Protein 2Q5W (pdb70)

Structure (mmCIF, N/CA/C/O backbone):
data_2Q5W
#
_entry.id   2Q5W
#
_cell.length_a   133.922
_cell.length_b   45.754
_cell.length_c   41.772
_cell.angle_alpha   90.00
_cell.angle_beta   93.36
_cell.angle_gamma   90.00
#
_symmetry.space_group_name_H-M   'C 1 2 1'
#
loop_
_entity.id
_entity.type
_entity.pdbx_description
1 polymer 'Molybdopterin-converting factor subunit 2'
2 polymer 'Molybdopterin converting factor, subunit 1'
3 non-polymer GLYCEROL
4 water water
#
loop_
_atom_site.group_PDB
_atom_site.id
_atom_site.type_symbol
_atom_site.label_atom_id
_atom_site.label_alt_id
_atom_site.label_comp_id
_atom_site.label_asym_id
_atom_site.label_entity_id
_atom_site.label_seq_id
_atom_site.pdbx_PDB_ins_code
_atom_site.Cartn_x
_atom_site.Cartn_y
_atom_site.Cartn_z
_atom_site.occupancy
_atom_site.B_iso_or_equiv
_atom_site.auth_seq_id
_atom_site.auth_comp_id
_atom_site.auth_asym_id
_atom_site.auth_atom_id
_atom_site.pdbx_PDB_model_num
ATOM 1 N N . HIS A 1 1 ? 51.122 23.502 26.223 1.00 35.54 1 HIS E N 1
ATOM 2 C CA . HIS A 1 1 ? 50.962 22.690 27.494 1.00 35.23 1 HIS E CA 1
ATOM 3 C C . HIS A 1 1 ? 51.265 21.204 27.189 1.00 34.67 1 HIS E C 1
ATOM 4 O O . HIS A 1 1 ? 50.596 20.592 26.357 1.00 36.28 1 HIS E O 1
ATOM 11 N N . MET A 1 2 ? 52.288 20.653 27.826 1.00 32.46 2 MET E N 1
ATOM 12 C CA . MET A 1 2 ? 52.654 19.284 27.571 1.00 31.84 2 MET E CA 1
ATOM 13 C C . MET A 1 2 ? 52.023 18.347 28.596 1.00 29.21 2 MET E C 1
ATOM 14 O O . MET A 1 2 ? 52.082 18.618 29.768 1.00 26.61 2 MET E O 1
ATOM 19 N N . LYS A 1 3 ? 51.441 17.239 28.095 1.00 27.61 3 LYS E N 1
ATOM 20 C CA . LYS A 1 3 ? 51.021 16.102 28.905 1.00 26.66 3 LYS E CA 1
ATOM 21 C C . LYS A 1 3 ? 51.926 14.919 28.605 1.00 25.16 3 LYS E C 1
ATOM 22 O O . LYS A 1 3 ? 52.499 14.821 27.521 1.00 25.90 3 LYS E O 1
ATOM 28 N N . GLN A 1 4 ? 52.053 14.025 29.579 1.00 23.98 4 GLN E N 1
ATOM 29 C CA . GLN A 1 4 ? 52.797 12.732 29.429 1.00 24.76 4 GLN E CA 1
ATOM 30 C C . GLN A 1 4 ? 52.388 11.890 28.185 1.00 24.46 4 GLN E C 1
ATOM 31 O O . GLN A 1 4 ? 53.239 11.337 27.458 1.00 25.00 4 GLN E O 1
ATOM 37 N N . PHE A 1 5 ? 51.080 11.821 27.965 1.00 24.31 5 PHE E N 1
ATOM 38 C CA . PHE A 1 5 ? 50.474 11.114 26.847 1.00 24.68 5 PHE E CA 1
ATOM 39 C C . PHE A 1 5 ? 49.550 12.084 26.144 1.00 24.43 5 PHE E C 1
ATOM 40 O O . P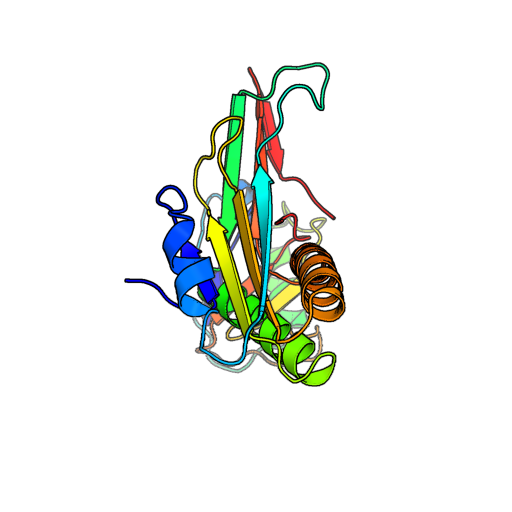HE A 1 5 ? 48.583 12.557 26.706 1.00 22.89 5 PHE E O 1
ATOM 48 N N . GLU A 1 6 ? 49.891 12.452 24.916 1.00 24.68 6 GLU E N 1
ATOM 49 C CA . GLU A 1 6 ? 49.113 13.444 24.270 1.00 24.95 6 GLU E CA 1
ATOM 50 C C . GLU A 1 6 ? 49.042 13.329 22.762 1.00 24.66 6 GLU E C 1
ATOM 51 O O . GLU A 1 6 ? 49.888 12.736 22.130 1.00 23.79 6 GLU E O 1
ATOM 57 N N . ILE A 1 7 ? 48.018 13.968 22.205 1.00 25.34 7 ILE E N 1
ATOM 58 C CA . ILE A 1 7 ? 47.909 14.184 20.767 1.00 24.60 7 ILE E CA 1
ATOM 59 C C . ILE A 1 7 ? 48.140 15.666 20.494 1.00 23.84 7 ILE E C 1
ATOM 60 O O . ILE A 1 7 ? 47.531 16.540 21.153 1.00 23.37 7 ILE E O 1
ATOM 65 N N . VAL A 1 8 ? 48.990 15.962 19.517 1.00 22.77 8 VAL E N 1
ATOM 66 C CA . VAL A 1 8 ? 49.287 17.347 19.193 1.00 24.15 8 VAL E CA 1
ATOM 67 C C . VAL A 1 8 ? 49.011 17.572 17.713 1.00 23.81 8 VAL E C 1
ATOM 68 O O . VAL A 1 8 ? 48.913 16.631 16.934 1.00 24.93 8 VAL E O 1
ATOM 72 N N . ILE A 1 9 ? 48.879 18.822 17.325 1.00 24.48 9 ILE E N 1
ATOM 73 C CA . ILE A 1 9 ? 48.719 19.171 15.929 1.00 25.62 9 ILE E CA 1
ATOM 74 C C . ILE A 1 9 ? 49.949 19.919 15.368 1.00 26.25 9 ILE E C 1
ATOM 75 O O . ILE A 1 9 ? 50.351 19.740 14.193 1.00 26.86 9 ILE E O 1
ATOM 80 N N . GLU A 1 10 ? 50.553 20.748 16.221 1.00 26.58 10 GLU E N 1
ATOM 81 C CA . GLU A 1 10 ? 51.829 21.412 15.945 1.00 25.81 10 GLU E CA 1
ATOM 82 C C . GLU A 1 10 ? 52.956 20.369 15.783 1.00 25.46 10 GLU E C 1
ATOM 83 O O . GLU A 1 10 ? 52.840 19.256 16.282 1.00 24.29 10 GLU E O 1
ATOM 89 N N . PRO A 1 11 ? 54.043 20.710 15.060 1.00 24.99 11 PRO E N 1
ATOM 90 C CA . PRO A 1 11 ? 55.196 19.835 14.981 1.00 25.17 11 PRO E CA 1
ATOM 91 C C . PRO A 1 11 ? 55.712 19.386 16.371 1.00 25.21 11 PRO E C 1
ATOM 92 O O . PRO A 1 11 ? 55.746 20.149 17.304 1.00 24.65 11 PRO E O 1
ATOM 96 N N . ILE A 1 12 ? 56.057 18.116 16.506 1.00 25.59 12 ILE E N 1
ATOM 97 C CA . ILE A 1 12 ? 56.537 17.588 17.759 1.00 26.31 12 ILE E CA 1
ATOM 98 C C . ILE A 1 12 ? 57.870 18.214 18.143 1.00 28.33 12 ILE E C 1
ATOM 99 O O . ILE A 1 12 ? 58.765 18.336 17.310 1.00 27.46 12 ILE E O 1
ATOM 104 N N . GLN A 1 13 ? 57.944 18.677 19.401 1.00 28.81 13 GLN E N 1
ATOM 105 C CA . GLN A 1 13 ? 59.146 19.294 19.973 1.00 29.72 13 GLN E CA 1
ATOM 106 C C . GLN A 1 13 ? 59.737 18.202 20.806 1.00 29.19 13 GLN E C 1
ATOM 107 O O . GLN A 1 13 ? 59.161 17.826 21.798 1.00 30.27 13 GLN E O 1
ATOM 113 N N . THR A 1 14 ? 60.872 17.665 20.408 1.00 28.59 14 THR E N 1
ATOM 114 C CA . THR A 1 14 ? 61.324 16.397 20.924 1.00 29.07 14 THR E CA 1
ATOM 115 C C . THR A 1 14 ? 61.934 16.382 22.355 1.00 28.83 14 THR E C 1
ATOM 116 O O . THR A 1 14 ? 61.670 15.446 23.149 1.00 28.31 14 THR E O 1
ATOM 120 N N . GLU A 1 15 ? 62.700 17.416 22.668 1.00 27.86 15 GLU E N 1
ATOM 121 C CA . GLU A 1 15 ? 63.474 17.487 23.900 1.00 29.57 15 GLU E CA 1
ATOM 122 C C . GLU A 1 15 ? 62.615 17.360 25.163 1.00 27.58 15 GLU E C 1
ATOM 123 O O . GLU A 1 15 ? 63.021 16.693 26.116 1.00 26.55 15 GLU E O 1
ATOM 129 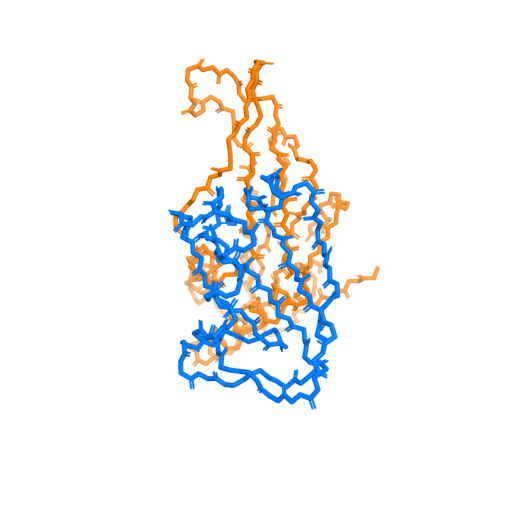N N . GLN A 1 16 ? 61.423 17.945 25.161 1.00 25.67 16 GLN E N 1
ATOM 130 C CA . GLN A 1 16 ? 60.535 17.848 26.337 1.00 26.23 16 GLN E CA 1
ATOM 131 C C . GLN A 1 16 ? 60.084 16.456 26.743 1.00 24.16 16 GLN E C 1
ATOM 132 O O . GLN A 1 16 ? 59.807 16.237 27.918 1.00 22.15 16 GLN E O 1
ATOM 138 N N . TYR A 1 17 ? 59.989 15.520 25.801 1.00 23.93 17 TYR E N 1
ATOM 139 C CA . TYR A 1 17 ? 59.596 14.151 26.151 1.00 24.97 17 TYR E CA 1
ATOM 140 C C . TYR A 1 17 ? 60.739 13.377 26.857 1.00 25.97 17 TYR E C 1
ATOM 141 O O . TYR A 1 17 ? 60.480 12.671 27.861 1.00 25.56 17 TYR E O 1
ATOM 150 N N . ARG A 1 18 ? 61.979 13.509 26.348 1.00 25.70 18 ARG E N 1
ATOM 151 C CA . ARG A 1 18 ? 63.153 12.988 27.058 1.00 25.82 18 ARG E CA 1
ATOM 152 C C . ARG A 1 18 ? 63.235 13.617 28.443 1.00 25.52 18 ARG E C 1
ATOM 153 O O . ARG A 1 18 ? 63.365 12.897 29.420 1.00 25.09 18 ARG E O 1
ATOM 161 N N . GLU A 1 19 ? 63.098 14.936 28.532 1.00 24.81 19 GLU E N 1
ATOM 162 C CA . GLU A 1 19 ? 63.213 15.625 29.792 1.00 26.83 19 GLU E CA 1
ATOM 163 C C . GLU A 1 19 ? 62.147 15.145 30.800 1.00 25.50 19 GLU E C 1
ATOM 164 O O . GLU A 1 19 ? 62.434 14.999 31.970 1.00 24.14 19 GLU E O 1
ATOM 170 N N . PHE A 1 20 ? 60.937 14.920 30.339 1.00 24.60 20 PHE E N 1
ATOM 171 C CA . PHE A 1 20 ? 59.883 14.387 31.212 1.00 25.76 20 PHE E CA 1
ATOM 172 C C . PHE A 1 20 ? 60.291 13.048 31.887 1.00 25.60 20 PHE E C 1
ATOM 173 O O . PHE A 1 20 ? 59.982 12.815 33.073 1.00 24.11 20 PHE E O 1
ATOM 181 N N . THR A 1 21 ? 60.932 12.173 31.100 1.00 24.93 21 THR E N 1
ATOM 182 C CA . THR A 1 21 ? 61.294 10.835 31.546 1.00 26.28 21 THR E CA 1
ATOM 183 C C . THR A 1 21 ? 62.577 10.755 32.389 1.00 26.47 21 THR E C 1
ATOM 184 O O . THR A 1 21 ? 62.806 9.758 33.049 1.00 27.22 21 THR E O 1
ATOM 188 N N . ILE A 1 22 ? 63.397 11.796 32.395 1.00 27.51 22 ILE E N 1
ATOM 189 C CA . ILE A 1 22 ? 64.661 11.756 33.078 1.00 27.68 22 ILE E CA 1
ATOM 190 C C . ILE A 1 22 ? 64.542 12.057 34.550 1.00 26.4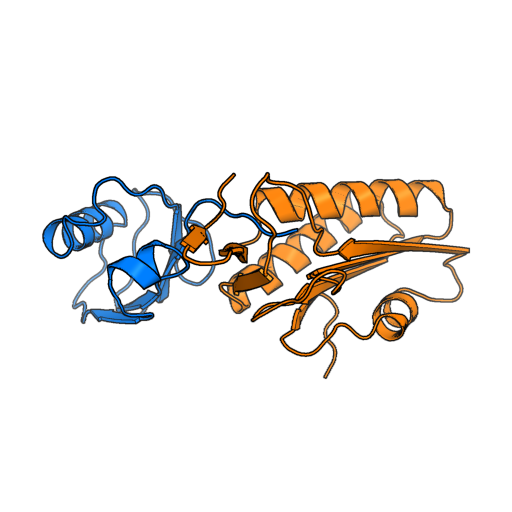8 22 ILE E C 1
ATOM 191 O O . ILE A 1 22 ? 63.859 12.964 34.925 1.00 24.80 22 ILE E O 1
ATOM 196 N N . ASN A 1 23 ? 65.291 11.315 35.367 1.00 26.11 23 ASN E N 1
ATOM 197 C CA . ASN A 1 23 ? 65.545 11.670 36.759 1.00 25.61 23 ASN E CA 1
ATOM 198 C C . ASN A 1 23 ? 66.844 10.995 37.140 1.00 25.00 23 ASN E C 1
ATOM 199 O O . ASN A 1 23 ? 67.381 10.233 36.343 1.00 24.07 23 ASN E O 1
ATOM 204 N N . GLU A 1 24 ? 67.354 11.291 38.331 1.00 24.36 24 GLU E N 1
ATOM 205 C CA . GLU A 1 24 ? 68.675 10.830 38.763 1.00 25.56 24 GLU E CA 1
ATOM 206 C C . GLU A 1 24 ? 68.901 9.319 38.844 1.00 25.03 24 GLU E C 1
ATOM 207 O O . GLU A 1 24 ? 70.046 8.887 38.977 1.00 25.01 24 GLU E O 1
ATOM 213 N N . TYR A 1 25 ? 67.844 8.513 38.761 1.00 24.78 25 TYR E N 1
ATOM 214 C CA . TYR A 1 25 ? 68.005 7.063 38.782 1.00 25.12 25 TYR E CA 1
ATOM 215 C C . TYR A 1 25 ? 68.096 6.499 37.389 1.00 25.24 25 TYR E C 1
ATOM 216 O O . TYR A 1 25 ? 68.425 5.333 37.228 1.00 24.18 25 TYR E O 1
ATOM 225 N N . GLN A 1 26 ? 67.780 7.306 36.374 1.00 24.88 26 GLN E N 1
ATOM 226 C CA . GLN A 1 26 ? 67.720 6.804 34.995 1.00 24.87 26 GLN E CA 1
ATOM 227 C C . GLN A 1 26 ? 69.031 7.030 34.277 1.00 25.25 26 GLN E C 1
ATOM 228 O O . GLN A 1 26 ? 69.573 8.157 34.212 1.00 23.81 26 GLN E O 1
ATOM 234 N N . GLY A 1 27 ? 69.579 5.937 33.754 1.00 25.17 27 GLY E N 1
ATOM 235 C CA . GLY A 1 27 ? 70.836 6.011 33.057 1.00 24.54 27 GLY E CA 1
ATOM 236 C C . GLY A 1 27 ? 70.677 5.840 31.570 1.00 24.05 27 GLY E C 1
ATOM 237 O O . GLY A 1 27 ? 71.609 6.018 30.816 1.00 23.00 27 GLY E O 1
ATOM 238 N N . ALA A 1 28 ? 69.483 5.519 31.136 1.00 24.29 28 ALA E N 1
ATOM 239 C CA . ALA A 1 28 ? 69.252 5.320 29.729 1.00 25.20 28 ALA E CA 1
ATOM 240 C C . ALA A 1 28 ? 67.927 5.948 29.322 1.00 23.92 28 ALA E C 1
ATOM 241 O O . ALA A 1 28 ? 66.935 5.833 30.030 1.00 24.51 28 ALA E O 1
ATOM 243 N N . VAL A 1 29 ? 67.919 6.656 28.197 1.00 24.19 29 VAL E N 1
ATOM 244 C CA . VAL A 1 29 ? 66.664 7.034 27.567 1.00 24.21 29 VAL E CA 1
ATOM 245 C C . VAL A 1 29 ? 66.704 6.564 26.129 1.00 24.22 29 VAL E C 1
ATOM 246 O O .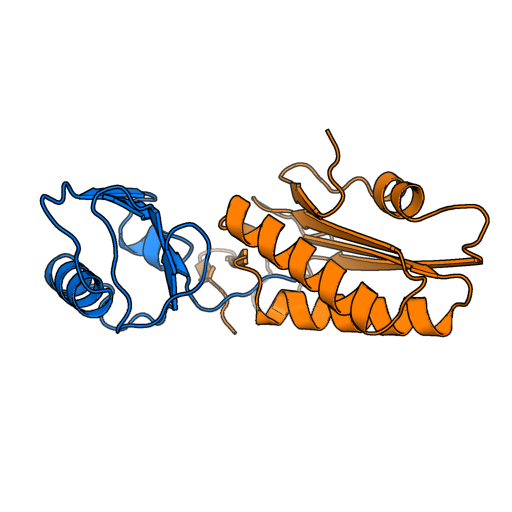 VAL A 1 29 ? 67.693 6.805 25.419 1.00 23.55 29 VAL E O 1
ATOM 250 N N . VAL A 1 30 ? 65.617 5.915 25.703 1.00 24.42 30 VAL E N 1
ATOM 251 C CA . VAL A 1 30 ? 65.439 5.577 24.297 1.00 25.71 30 VAL E CA 1
ATOM 252 C C . VAL A 1 30 ? 64.267 6.370 23.754 1.00 25.46 30 VAL E C 1
ATOM 253 O O . VAL A 1 30 ? 63.161 6.301 24.291 1.00 25.78 30 VAL E O 1
ATOM 257 N N . VAL A 1 31 ? 64.538 7.153 22.721 1.00 25.91 31 VAL E N 1
ATOM 258 C CA . VAL A 1 31 ? 63.502 7.943 22.044 1.00 25.78 31 VAL E CA 1
ATOM 259 C C . VAL A 1 31 ? 63.356 7.433 20.581 1.00 26.37 31 VAL E C 1
ATOM 260 O O . VAL A 1 31 ? 64.307 7.483 19.800 1.00 26.25 31 VAL E O 1
ATOM 264 N N . PHE A 1 32 ? 62.163 6.930 20.259 1.00 25.44 32 PHE E N 1
ATOM 265 C CA . PHE A 1 32 ? 61.804 6.500 18.928 1.00 25.24 32 PHE E CA 1
ATOM 266 C C . PHE A 1 32 ? 60.956 7.595 18.303 1.00 24.49 32 PHE E C 1
ATOM 267 O O . PHE A 1 32 ? 60.039 8.074 18.943 1.00 26.12 32 PHE E O 1
ATOM 275 N N . THR A 1 33 ? 61.296 7.996 17.090 1.00 24.33 33 THR E N 1
ATOM 276 C CA . THR A 1 33 ? 60.441 8.796 16.240 1.00 24.75 33 THR E CA 1
ATOM 277 C C . THR A 1 33 ? 60.094 8.067 14.927 1.00 24.92 33 THR E C 1
ATOM 278 O O . THR A 1 33 ? 60.950 7.444 14.273 1.00 23.23 33 THR E O 1
ATOM 282 N N . GLY A 1 34 ? 58.799 8.122 14.614 1.00 25.47 34 GLY E N 1
ATOM 283 C CA . GLY A 1 34 ? 58.242 7.595 13.377 1.00 25.46 34 GLY E CA 1
ATOM 284 C C . GLY A 1 34 ? 58.025 8.778 12.456 1.00 25.62 34 GLY E C 1
ATOM 285 O O . GLY A 1 34 ? 57.390 9.750 12.846 1.00 25.58 34 GLY E O 1
ATOM 286 N N . HIS A 1 35 ? 58.602 8.695 11.263 1.00 24.55 35 HIS E N 1
ATOM 287 C CA . HIS A 1 35 ? 58.593 9.756 10.296 1.00 24.85 35 HIS E CA 1
ATOM 288 C C . HIS A 1 35 ? 57.875 9.363 9.001 1.00 25.09 35 HIS E C 1
ATOM 289 O O . HIS A 1 35 ? 57.956 8.221 8.547 1.00 25.62 35 HIS E O 1
ATOM 296 N N . VAL A 1 36 ? 57.268 10.357 8.363 1.00 25.20 36 VAL E N 1
ATOM 297 C CA . VAL A 1 36 ? 56.599 10.169 7.090 1.00 25.62 36 VAL E CA 1
ATOM 298 C C . VAL A 1 36 ? 57.632 9.869 6.013 1.00 26.38 36 VAL E C 1
ATOM 299 O O . VAL A 1 36 ? 58.568 10.660 5.796 1.00 25.80 36 VAL E O 1
ATOM 303 N N . ARG A 1 37 ? 57.463 8.731 5.318 1.00 27.15 37 ARG E N 1
ATOM 304 C CA . ARG A 1 37 ? 58.362 8.353 4.238 1.00 27.54 37 ARG E CA 1
ATOM 305 C C . ARG A 1 37 ? 57.790 8.674 2.883 1.00 27.80 37 ARG E C 1
ATOM 306 O O . ARG A 1 37 ? 56.585 8.627 2.643 1.00 26.98 37 ARG E O 1
ATOM 314 N N . GLU A 1 38 ? 58.707 8.952 1.982 1.00 27.90 38 GLU E N 1
ATOM 315 C CA . GLU A 1 38 ? 58.433 9.085 0.584 1.00 29.44 38 GLU E CA 1
ATOM 316 C C . GLU A 1 38 ? 58.805 7.776 -0.105 1.00 29.74 38 GLU E C 1
ATOM 317 O O . GLU A 1 38 ? 59.649 6.953 0.378 1.00 32.45 38 GLU E O 1
ATOM 323 N N . TRP A 1 39 ? 58.155 7.589 -1.231 1.00 29.13 39 TRP E N 1
ATOM 324 C CA . TRP A 1 39 ? 58.455 6.567 -2.186 1.00 28.93 39 TRP E CA 1
ATOM 325 C C . TRP A 1 39 ? 58.094 5.192 -1.756 1.00 28.91 39 TRP E C 1
ATOM 326 O O . TRP A 1 39 ? 58.645 4.229 -2.307 1.00 29.53 39 TRP E O 1
ATOM 337 N N . THR A 1 40 ? 57.108 5.074 -0.887 1.00 28.75 40 THR E N 1
ATOM 338 C CA . THR A 1 40 ? 56.597 3.759 -0.579 1.00 29.23 40 THR E CA 1
ATOM 339 C C . THR A 1 40 ? 55.687 3.220 -1.659 1.00 29.31 40 THR E C 1
ATOM 340 O O . THR A 1 40 ? 55.412 2.032 -1.664 1.00 31.13 40 THR E O 1
ATOM 344 N N . LYS A 1 41 ? 55.184 4.073 -2.546 1.00 27.85 41 LYS E N 1
ATOM 345 C CA . LYS A 1 41 ? 54.425 3.617 -3.655 1.00 27.63 41 LYS E CA 1
ATOM 346 C C . LYS A 1 41 ? 55.121 4.150 -4.926 1.00 25.96 41 LYS E C 1
ATOM 347 O O . LYS A 1 41 ? 56.099 4.883 -4.847 1.00 24.99 41 LYS E O 1
ATOM 353 N N . GLY A 1 42 ? 54.615 3.744 -6.083 1.00 24.43 42 GLY E N 1
ATOM 354 C CA . GLY A 1 42 ? 55.088 4.255 -7.378 1.00 23.83 42 GLY E CA 1
ATOM 355 C C . GLY A 1 42 ? 54.742 5.735 -7.582 1.00 22.48 42 GLY E C 1
ATOM 356 O O . GLY A 1 42 ? 55.532 6.521 -8.122 1.00 23.14 42 GLY E O 1
ATOM 357 N N . VAL A 1 43 ? 53.575 6.127 -7.130 1.00 20.66 43 VAL E N 1
ATOM 358 C CA . VAL A 1 43 ? 53.157 7.498 -7.219 1.00 21.42 43 VAL E CA 1
ATOM 359 C C . VAL A 1 43 ? 53.674 8.191 -5.972 1.00 20.10 43 VAL E C 1
ATOM 360 O O . VAL A 1 43 ? 53.476 7.725 -4.858 1.00 19.81 43 VAL E O 1
ATOM 364 N N . LYS A 1 44 ? 54.311 9.337 -6.157 1.00 20.36 44 LYS E N 1
ATOM 365 C CA . LYS A 1 44 ? 54.858 10.108 -5.037 1.00 20.98 44 LYS E CA 1
ATOM 366 C C . LYS A 1 44 ? 53.797 10.461 -3.974 1.00 20.67 44 LYS E C 1
ATOM 367 O O . LYS A 1 44 ? 52.678 10.841 -4.302 1.00 21.54 44 LYS E O 1
ATOM 373 N N . THR A 1 45 ? 54.139 10.264 -2.706 1.00 20.66 45 THR E N 1
ATOM 374 C CA . THR A 1 45 ? 53.318 10.728 -1.581 1.00 21.71 45 THR E CA 1
ATOM 375 C C . THR A 1 45 ? 53.527 12.230 -1.418 1.00 22.17 45 THR E C 1
ATOM 376 O O . THR A 1 45 ? 54.655 12.695 -1.283 1.00 21.85 45 THR E O 1
ATOM 380 N N . GLU A 1 46 ? 52.432 12.990 -1.496 1.00 22.52 46 GLU E N 1
ATOM 381 C CA . GLU A 1 46 ? 52.497 14.449 -1.360 1.00 23.08 46 GLU E CA 1
ATOM 382 C C . GLU A 1 46 ? 52.626 14.782 0.089 1.00 23.51 46 GLU E C 1
ATOM 383 O O . GLU A 1 46 ? 53.527 15.503 0.467 1.00 24.33 46 GLU E O 1
ATOM 389 N N . TYR A 1 47 ? 51.744 14.207 0.902 1.00 22.53 47 TYR E N 1
ATOM 390 C CA . TYR A 1 47 ? 51.757 14.374 2.336 1.00 23.92 47 TYR E CA 1
ATOM 391 C C . TYR A 1 47 ? 50.756 13.361 2.933 1.00 23.75 47 TYR E C 1
ATOM 392 O O . TYR A 1 47 ? 50.071 12.670 2.177 1.00 23.02 47 TYR E O 1
ATOM 401 N N . LEU A 1 48 ? 50.678 13.277 4.268 1.00 24.13 48 LEU E N 1
ATOM 402 C CA . LEU A 1 48 ? 49.686 12.450 4.949 1.00 25.19 48 LEU E CA 1
ATOM 403 C C . LEU A 1 48 ? 48.763 13.347 5.778 1.00 26.29 48 LEU E C 1
ATOM 404 O O . LEU A 1 48 ? 49.170 14.438 6.192 1.00 25.66 48 LEU E O 1
ATOM 409 N N . GLU A 1 49 ? 47.515 12.909 5.986 1.00 26.45 49 GLU E N 1
ATOM 410 C CA . GLU A 1 49 ? 46.606 13.541 6.939 1.00 27.77 49 GLU E CA 1
ATOM 411 C C . GLU A 1 49 ? 46.342 12.504 8.017 1.00 27.73 49 GLU E C 1
ATOM 412 O O . GLU A 1 49 ? 45.905 11.402 7.699 1.00 27.26 49 GLU E O 1
ATOM 418 N N . TYR A 1 50 ? 46.629 12.851 9.265 1.00 27.33 50 TYR E N 1
ATOM 419 C CA . TYR A 1 50 ? 46.259 12.033 10.392 1.00 26.99 50 TYR E CA 1
ATOM 420 C C . TYR A 1 50 ? 45.058 12.608 11.130 1.00 27.06 50 TYR E C 1
ATOM 421 O O . TYR A 1 50 ? 44.895 13.835 11.238 1.00 26.45 50 TYR E O 1
ATOM 430 N N . GLU A 1 51 ? 44.245 11.699 11.643 1.00 26.90 51 GLU E N 1
ATOM 431 C CA . GLU A 1 51 ? 43.111 11.992 12.492 1.00 26.95 51 GLU E CA 1
ATOM 432 C C . GLU A 1 51 ? 43.235 11.124 13.744 1.00 26.20 51 GLU E C 1
ATOM 433 O O . GLU A 1 51 ? 43.830 10.040 13.716 1.00 24.48 51 GLU E O 1
ATOM 439 N N . ALA A 1 52 ? 42.593 11.573 14.822 1.00 25.72 52 ALA E N 1
ATOM 440 C CA . ALA A 1 52 ? 42.475 10.757 16.038 1.00 25.64 52 ALA E CA 1
ATOM 441 C C . ALA A 1 52 ? 41.175 11.077 16.748 1.00 24.93 52 ALA E C 1
ATOM 442 O O . ALA A 1 52 ? 40.658 12.190 16.647 1.00 24.82 52 ALA E O 1
ATOM 444 N N . TYR A 1 53 ? 40.642 10.090 17.453 1.00 24.65 53 TYR E N 1
ATOM 445 C CA . TYR A 1 53 ? 39.604 10.309 18.448 1.00 23.98 53 TYR E CA 1
ATOM 446 C C . TYR A 1 53 ? 40.391 10.653 19.679 1.00 25.42 53 TYR E C 1
ATOM 447 O O . TYR A 1 53 ? 40.808 9.770 20.448 1.00 25.24 53 TYR E O 1
ATOM 456 N N . ILE A 1 54 ? 40.655 11.945 19.838 1.00 25.39 54 ILE E N 1
ATOM 457 C CA . ILE A 1 54 ? 41.726 12.388 20.730 1.00 25.78 54 ILE E CA 1
ATOM 458 C C . ILE A 1 54 ? 41.575 11.925 22.165 1.00 26.15 54 ILE E C 1
ATOM 459 O O . ILE A 1 54 ? 42.524 11.390 22.702 1.00 26.37 54 ILE E O 1
ATOM 464 N N . PRO A 1 55 ? 40.415 12.157 22.797 1.00 25.78 55 PRO E N 1
ATOM 465 C CA . PRO A 1 55 ? 40.390 11.764 24.216 1.00 26.22 55 PRO E CA 1
ATOM 466 C C . PRO A 1 55 ? 40.573 10.236 24.429 1.00 25.86 55 PRO E C 1
ATOM 467 O O . PRO A 1 55 ? 41.264 9.846 25.349 1.00 25.56 55 PRO E O 1
ATOM 471 N N . MET A 1 56 ? 40.025 9.412 23.558 1.00 26.06 56 MET E N 1
ATOM 472 C CA . MET A 1 56 ? 40.248 7.967 23.645 1.00 25.82 56 MET E CA 1
ATOM 473 C C . MET A 1 56 ? 41.693 7.576 23.290 1.00 26.76 56 MET E C 1
ATOM 474 O O . MET A 1 56 ? 42.298 6.702 23.957 1.00 27.59 56 MET E O 1
ATOM 479 N N . ALA A 1 57 ? 42.265 8.222 22.269 1.00 26.02 57 ALA E N 1
ATOM 480 C CA . ALA A 1 57 ? 43.654 8.008 21.898 1.00 25.35 57 ALA E CA 1
ATOM 481 C C . ALA A 1 57 ? 44.612 8.317 23.050 1.00 26.43 57 ALA E C 1
ATOM 482 O O . ALA A 1 57 ? 45.505 7.528 23.316 1.00 24.93 57 ALA E O 1
ATOM 484 N N . GLU A 1 58 ? 44.390 9.426 23.757 1.00 25.35 58 GLU E N 1
ATOM 485 C CA . GLU A 1 58 ? 45.243 9.786 24.891 1.00 26.58 58 GLU E CA 1
ATOM 486 C C . GLU A 1 58 ? 45.049 8.752 26.025 1.00 26.95 58 GLU E C 1
ATOM 487 O O . GLU A 1 58 ? 46.013 8.384 26.682 1.00 27.01 58 GLU E O 1
ATOM 493 N N . LYS A 1 59 ? 43.811 8.280 26.242 1.00 27.36 59 LYS E N 1
ATOM 494 C CA . LYS A 1 59 ? 43.556 7.246 27.270 1.00 27.33 59 LYS E CA 1
ATOM 495 C C . LYS A 1 59 ? 44.261 5.921 26.881 1.00 26.16 59 LYS E C 1
ATOM 496 O O . LYS A 1 59 ? 44.776 5.230 27.735 1.00 24.88 59 LYS E O 1
ATOM 502 N N . LYS A 1 60 ? 44.302 5.573 25.590 1.00 26.46 60 LYS E N 1
ATOM 503 C CA . LYS A 1 60 ? 44.940 4.333 25.136 1.00 25.78 60 LYS E CA 1
ATOM 504 C C . LYS A 1 60 ? 46.492 4.437 25.179 1.00 26.34 60 LYS E C 1
ATOM 505 O O . LYS A 1 60 ? 47.178 3.471 25.453 1.00 25.54 60 LYS E O 1
ATOM 511 N N . LEU A 1 61 ? 47.035 5.617 24.944 1.00 25.47 61 LEU E N 1
ATOM 512 C CA . LEU A 1 61 ? 48.479 5.838 25.118 1.00 25.08 61 LEU E CA 1
ATOM 513 C C . LEU A 1 61 ? 48.858 5.679 26.596 1.00 25.12 61 LEU E C 1
ATOM 514 O O . LEU A 1 61 ? 49.842 5.031 26.893 1.00 25.30 61 LEU E O 1
ATOM 519 N N . ALA A 1 62 ? 48.051 6.226 27.517 1.00 25.29 62 ALA E N 1
ATOM 520 C CA . ALA A 1 62 ? 48.281 6.029 28.934 1.00 24.98 62 ALA E CA 1
ATOM 521 C C . ALA A 1 62 ? 48.180 4.546 29.342 1.00 25.73 62 ALA E C 1
ATOM 522 O O . ALA A 1 62 ? 48.921 4.073 30.219 1.00 24.51 62 ALA E O 1
ATOM 524 N N . GLN A 1 63 ? 47.217 3.827 28.755 1.00 25.26 63 GLN E N 1
ATOM 525 C CA . GLN A 1 63 ? 47.098 2.395 28.985 1.00 26.02 63 GLN E CA 1
ATOM 526 C C . GLN A 1 63 ? 48.389 1.671 28.634 1.00 26.19 63 GLN E C 1
ATOM 527 O O . GLN A 1 63 ? 48.842 0.812 29.360 1.00 26.62 63 GLN E O 1
ATOM 533 N N . ILE A 1 64 ? 48.996 2.053 27.522 1.00 26.48 64 ILE E N 1
ATOM 534 C CA . ILE A 1 64 ? 50.249 1.467 27.106 1.00 26.16 64 ILE E CA 1
ATOM 535 C C . ILE A 1 64 ? 51.343 1.802 28.111 1.00 25.31 64 ILE E C 1
ATOM 536 O O . ILE A 1 64 ? 52.170 0.954 28.458 1.00 25.20 64 ILE E O 1
ATOM 541 N N . GLY A 1 65 ? 51.330 3.031 28.598 1.00 25.32 65 GLY E N 1
ATOM 542 C CA . GLY A 1 65 ? 52.231 3.420 29.678 1.00 25.84 65 GLY E CA 1
ATOM 543 C C . GLY A 1 65 ? 52.057 2.542 30.897 1.00 25.87 65 GLY E C 1
ATOM 544 O O . GLY A 1 65 ? 53.023 2.095 31.507 1.00 27.55 65 GLY E O 1
ATOM 545 N N . ASP A 1 66 ? 50.818 2.273 31.248 1.00 26.39 66 ASP E N 1
ATOM 546 C CA . ASP A 1 66 ? 50.556 1.411 32.381 1.00 26.31 66 ASP E CA 1
ATOM 547 C C . ASP A 1 66 ? 51.015 -0.071 32.150 1.00 25.82 66 ASP E C 1
ATOM 548 O O . ASP A 1 66 ? 51.537 -0.733 33.061 1.00 24.36 66 ASP E O 1
ATOM 553 N N . GLU A 1 67 ? 50.821 -0.553 30.932 1.00 25.00 67 GLU E N 1
ATOM 554 C CA . GLU A 1 67 ? 51.292 -1.883 30.535 1.00 25.07 67 GLU E CA 1
ATOM 555 C C . GLU A 1 67 ? 52.811 -1.984 30.661 1.00 24.57 67 GLU E C 1
ATOM 556 O O . GLU A 1 67 ? 53.368 -3.007 31.127 1.00 25.11 67 GLU E O 1
ATOM 562 N N . ILE A 1 68 ? 53.483 -0.930 30.221 1.00 24.70 68 ILE E N 1
ATOM 563 C CA . ILE A 1 68 ? 54.930 -0.858 30.290 1.00 25.32 68 ILE E CA 1
ATOM 564 C C . ILE A 1 68 ? 55.386 -0.883 31.753 1.00 25.50 68 ILE E C 1
ATOM 565 O O . ILE A 1 68 ? 56.302 -1.607 32.106 1.00 26.49 68 ILE E O 1
ATOM 570 N N . ASN A 1 69 ? 54.730 -0.119 32.596 1.00 26.85 69 ASN E N 1
ATOM 571 C CA . ASN A 1 69 ? 55.048 -0.089 34.022 1.00 26.93 69 ASN E CA 1
ATOM 572 C C . ASN A 1 69 ? 54.872 -1.451 34.653 1.00 27.52 69 ASN E C 1
ATOM 573 O O . ASN A 1 69 ? 55.620 -1.832 35.549 1.00 26.36 69 ASN E O 1
ATOM 578 N N . GLU A 1 70 ? 53.877 -2.203 34.189 1.00 28.52 70 GLU E N 1
ATOM 579 C CA . GLU A 1 70 ? 53.638 -3.516 34.750 1.00 27.50 70 GLU E CA 1
ATOM 580 C C . GLU A 1 70 ? 54.743 -4.486 34.303 1.00 26.61 70 GLU E C 1
ATOM 581 O O . GLU A 1 70 ? 55.241 -5.258 35.103 1.00 24.77 70 GLU E O 1
ATOM 587 N N . LYS A 1 71 ? 55.161 -4.411 33.044 1.00 25.63 71 LYS E N 1
ATOM 588 C CA . LYS A 1 71 ? 56.158 -5.340 32.504 1.00 26.28 71 LYS E CA 1
ATOM 589 C C . LYS A 1 71 ? 57.601 -4.952 32.828 1.00 26.00 71 LYS E C 1
ATOM 590 O O . LYS A 1 71 ? 58.407 -5.817 33.098 1.00 25.41 71 LYS E O 1
ATOM 596 N N . TRP A 1 72 ? 57.917 -3.652 32.816 1.00 25.22 72 TRP E N 1
ATOM 597 C CA . TRP A 1 72 ? 59.282 -3.168 33.050 1.00 25.26 72 TRP E CA 1
ATOM 598 C C . TRP A 1 72 ? 59.208 -2.126 34.149 1.00 25.42 72 TRP E C 1
ATOM 599 O O . TRP A 1 72 ? 59.281 -0.917 33.859 1.00 24.47 72 TRP E O 1
ATOM 610 N N . PRO A 1 73 ? 58.987 -2.579 35.398 1.00 26.28 73 PRO E N 1
ATOM 611 C CA . PRO A 1 73 ? 58.964 -1.561 36.456 1.00 27.19 73 PRO E CA 1
ATOM 612 C C . PRO A 1 73 ? 60.296 -0.794 36.484 1.00 27.20 73 PRO E C 1
ATOM 613 O O . PRO A 1 73 ? 61.378 -1.327 36.147 1.00 28.47 73 PRO E O 1
ATOM 617 N N . GLY A 1 74 ? 60.225 0.458 36.835 1.00 26.86 74 GLY E N 1
ATOM 618 C CA . GLY A 1 74 ? 61.454 1.255 36.817 1.00 26.33 74 GLY E CA 1
ATOM 619 C C . GLY A 1 74 ? 61.535 2.143 35.590 1.00 25.04 74 GLY E C 1
ATOM 620 O O . GLY A 1 74 ? 62.286 3.120 35.592 1.00 24.78 74 GLY E O 1
ATOM 621 N N . THR A 1 75 ? 60.757 1.822 34.552 1.00 25.00 75 THR E N 1
ATOM 622 C CA . THR A 1 75 ? 60.708 2.666 33.346 1.00 25.29 75 THR E CA 1
ATOM 623 C C . THR A 1 75 ? 59.812 3.865 33.572 1.00 25.73 75 THR E C 1
ATOM 624 O O . THR A 1 75 ? 58.981 3.857 34.486 1.00 25.71 75 THR E O 1
ATOM 628 N N . ILE A 1 76 ? 60.029 4.929 32.797 1.00 24.56 76 ILE E N 1
ATOM 629 C CA . ILE A 1 76 ? 59.082 6.011 32.705 1.00 24.66 76 ILE E CA 1
ATOM 630 C C . ILE A 1 76 ? 58.851 6.240 31.202 1.00 25.77 76 ILE E C 1
ATOM 631 O O . ILE A 1 76 ? 59.823 6.262 30.435 1.00 25.29 76 ILE E O 1
ATOM 636 N N . THR A 1 77 ? 57.590 6.445 30.821 1.00 25.27 77 THR E N 1
ATOM 637 C CA . THR A 1 77 ? 57.179 6.511 29.437 1.00 25.77 77 THR E CA 1
ATOM 638 C C . THR A 1 77 ? 56.448 7.797 29.164 1.00 25.28 77 THR E C 1
ATOM 639 O O . THR A 1 77 ? 55.629 8.260 29.965 1.00 26.41 77 THR E O 1
ATOM 643 N N . SER A 1 78 ? 56.752 8.398 28.030 1.00 26.64 78 SER E N 1
ATOM 644 C CA . SER A 1 78 ? 55.951 9.484 27.505 1.00 26.54 78 SER E CA 1
ATOM 645 C C . SER A 1 78 ? 55.769 9.282 26.000 1.00 26.26 78 SER E C 1
ATOM 646 O O . SER A 1 78 ? 56.690 8.901 25.300 1.00 26.81 78 SER E O 1
ATOM 649 N N . ILE A 1 79 ? 54.563 9.533 25.519 1.00 26.61 79 ILE E N 1
ATOM 650 C CA . ILE A 1 79 ? 54.194 9.297 24.123 1.00 27.30 79 ILE E CA 1
ATOM 651 C C . ILE A 1 79 ? 53.387 10.483 23.573 1.00 27.12 79 ILE E C 1
ATOM 652 O O . ILE A 1 79 ? 52.453 10.962 24.231 1.00 27.41 79 ILE E O 1
ATOM 657 N N . VAL A 1 80 ? 53.740 10.925 22.371 1.00 27.54 80 VAL E N 1
ATOM 658 C CA . VAL A 1 80 ? 52.925 11.869 21.623 1.00 26.72 80 VAL E CA 1
ATOM 659 C C . VAL A 1 80 ? 52.701 11.352 20.197 1.00 26.72 80 VAL E C 1
ATOM 660 O O . VAL A 1 80 ? 53.601 10.748 19.595 1.00 26.33 80 VAL E O 1
ATOM 664 N N . HIS A 1 81 ? 51.499 11.586 19.673 1.00 26.45 81 HIS E N 1
ATOM 665 C CA . HIS A 1 81 ? 51.235 11.403 18.257 1.00 26.14 81 HIS E CA 1
ATOM 666 C C . HIS A 1 81 ? 50.706 12.704 17.749 1.00 25.68 81 HIS E C 1
ATOM 667 O O . HIS A 1 81 ? 49.894 13.350 18.403 1.00 25.25 81 HIS E O 1
ATOM 674 N N . ARG A 1 82 ? 51.173 13.078 16.572 1.00 24.92 82 ARG E N 1
ATOM 675 C CA . ARG A 1 82 ? 50.682 14.250 15.879 1.00 25.13 82 ARG E CA 1
ATOM 676 C C . ARG A 1 82 ? 49.552 13.897 14.914 1.00 24.76 82 ARG E C 1
ATOM 677 O O . ARG A 1 82 ? 49.509 12.811 14.327 1.00 24.41 82 ARG E O 1
ATOM 685 N N . ILE A 1 83 ? 48.640 14.850 14.728 1.00 25.49 83 ILE E N 1
ATOM 686 C CA . ILE A 1 83 ? 47.569 14.742 13.737 1.00 25.25 83 ILE E CA 1
ATOM 687 C C . ILE A 1 83 ? 47.553 15.981 12.855 1.00 24.82 83 ILE E C 1
ATOM 688 O O . ILE A 1 83 ? 48.412 16.859 12.996 1.00 26.00 83 ILE E O 1
ATOM 693 N N . GLY A 1 84 ? 46.579 16.053 11.945 1.00 24.72 84 GLY E N 1
ATOM 694 C CA . GLY A 1 84 ? 46.573 17.042 10.890 1.00 24.90 84 GLY E CA 1
ATOM 695 C C . GLY A 1 84 ? 47.481 16.648 9.743 1.00 25.27 84 GLY E C 1
ATOM 696 O O . GLY A 1 84 ? 47.916 15.494 9.648 1.00 25.22 84 GLY E O 1
ATOM 697 N N . PRO A 1 85 ? 47.757 17.592 8.839 1.00 25.77 85 PRO E N 1
ATOM 698 C CA . PRO A 1 85 ? 48.649 17.264 7.714 1.00 26.54 85 PRO E CA 1
ATOM 699 C C . PRO A 1 85 ? 50.099 17.128 8.162 1.00 26.63 85 PRO E C 1
ATOM 700 O O . PRO A 1 85 ? 50.580 17.950 8.984 1.00 26.40 85 PRO E O 1
ATOM 704 N N . LEU A 1 86 ? 50.781 16.107 7.664 1.00 25.95 86 LEU E N 1
ATOM 705 C CA . LEU A 1 86 ? 52.171 15.887 7.989 1.00 27.63 86 LEU E CA 1
ATOM 706 C C . LEU A 1 86 ? 52.914 15.812 6.675 1.00 27.33 86 LEU E C 1
ATOM 707 O O . LEU A 1 86 ? 52.500 15.141 5.741 1.00 27.05 86 LEU E O 1
ATOM 712 N N . GLN A 1 87 ? 54.025 16.515 6.609 1.00 27.07 87 GLN E N 1
ATOM 713 C CA . GLN A 1 87 ? 54.867 16.496 5.436 1.00 26.97 87 GLN E CA 1
ATOM 714 C C . GLN A 1 87 ? 55.883 15.351 5.481 1.00 26.72 87 GLN E C 1
ATOM 715 O O . GLN A 1 87 ? 56.095 14.765 6.502 1.00 25.46 87 GLN E O 1
ATOM 721 N N . ILE A 1 88 ? 56.571 15.122 4.358 1.00 26.92 88 ILE E N 1
ATOM 722 C CA . ILE A 1 88 ? 57.613 14.098 4.286 1.00 26.77 88 ILE E CA 1
ATOM 723 C C . ILE A 1 88 ? 58.625 14.399 5.382 1.00 26.66 88 ILE E C 1
ATOM 724 O O . ILE A 1 88 ? 59.018 15.537 5.571 1.00 26.38 88 ILE E O 1
ATOM 729 N N . SER A 1 89 ? 59.014 13.357 6.105 1.00 26.43 89 SER E N 1
ATOM 730 C CA . SER A 1 89 ? 60.005 13.415 7.192 1.00 26.16 89 SER E CA 1
ATOM 731 C C . SER A 1 89 ? 59.537 14.095 8.464 1.00 26.43 89 SER E C 1
ATOM 732 O O . SER A 1 89 ? 60.283 14.112 9.450 1.00 27.33 89 SER E O 1
ATOM 735 N N . ASP A 1 90 ? 58.298 14.587 8.503 1.00 25.98 90 ASP E N 1
ATOM 736 C CA . ASP A 1 90 ? 57.735 15.066 9.772 1.00 26.06 90 ASP E CA 1
ATOM 737 C C . ASP A 1 90 ? 57.634 13.881 10.744 1.00 25.19 90 ASP E C 1
ATOM 738 O O . ASP A 1 90 ? 57.415 12.739 10.336 1.00 25.58 90 ASP E O 1
ATOM 743 N N . ILE A 1 91 ? 57.829 14.167 12.020 1.00 25.30 91 ILE E N 1
ATOM 744 C CA . ILE A 1 91 ? 57.602 13.189 13.068 1.00 25.09 91 ILE E CA 1
ATOM 745 C C . ILE A 1 91 ? 56.077 13.022 13.254 1.00 25.49 91 ILE E C 1
ATOM 746 O O . ILE A 1 91 ? 55.371 13.973 13.642 1.00 24.72 91 ILE E O 1
ATOM 751 N N . ALA A 1 92 ? 55.593 11.808 13.044 1.00 25.87 92 ALA E N 1
ATOM 752 C CA . ALA A 1 92 ? 54.185 11.465 13.323 1.00 25.68 92 ALA E CA 1
ATOM 753 C C . ALA A 1 92 ? 53.985 11.006 14.747 1.00 25.74 92 ALA E C 1
ATOM 754 O O . ALA A 1 92 ? 52.932 11.245 15.366 1.00 25.65 92 ALA E O 1
ATOM 756 N N . VAL A 1 93 ? 54.998 10.339 15.284 1.00 26.53 93 VAL E N 1
ATOM 757 C CA . VAL A 1 93 ? 54.893 9.735 16.597 1.00 26.50 93 VAL E CA 1
ATOM 758 C C . VAL A 1 93 ? 56.250 9.786 17.303 1.00 26.90 93 VAL E C 1
ATOM 759 O O . VAL A 1 93 ? 57.293 9.626 16.674 1.00 28.09 93 VAL E O 1
ATOM 763 N N . LEU A 1 94 ? 56.220 9.972 18.604 1.00 26.58 94 LEU E N 1
ATOM 764 C CA . LEU A 1 94 ? 57.418 9.912 19.405 1.00 27.13 94 LEU E CA 1
ATOM 765 C C . LEU A 1 94 ? 57.134 9.178 20.686 1.00 26.81 94 LEU E C 1
ATOM 766 O O . LEU A 1 94 ? 56.135 9.448 21.358 1.00 25.30 94 LEU E O 1
ATOM 771 N N . ILE A 1 95 ? 58.042 8.264 21.035 1.00 27.50 95 ILE E N 1
ATOM 772 C CA . ILE A 1 95 ? 57.972 7.500 22.278 1.00 26.97 95 ILE E CA 1
ATOM 773 C C . ILE A 1 95 ? 59.285 7.650 23.017 1.00 27.03 95 ILE E C 1
ATOM 774 O O . ILE A 1 95 ? 60.327 7.368 22.445 1.00 27.81 95 ILE E O 1
ATOM 779 N N . ALA A 1 96 ? 59.221 8.070 24.267 1.00 26.62 96 ALA E N 1
ATOM 780 C CA . ALA A 1 96 ? 60.397 8.213 25.092 1.00 27.01 96 ALA E CA 1
ATOM 781 C C . ALA A 1 96 ? 60.245 7.280 26.272 1.00 27.08 96 ALA E C 1
ATOM 782 O O . ALA A 1 96 ? 59.240 7.330 26.951 1.00 27.34 96 ALA E O 1
ATOM 784 N N . VAL A 1 97 ? 61.249 6.425 26.479 1.00 26.96 97 VAL E N 1
ATOM 785 C CA . VAL A 1 97 ? 61.312 5.567 27.657 1.00 27.01 97 VAL E CA 1
ATOM 786 C C . VAL A 1 97 ? 62.686 5.741 28.349 1.00 26.43 97 VAL E C 1
ATOM 787 O O . VAL A 1 97 ? 63.744 5.583 27.716 1.00 25.63 97 VAL E O 1
ATOM 791 N N . SER A 1 98 ? 62.623 6.022 29.646 1.00 25.92 98 SER E N 1
ATOM 792 C CA . SER A 1 98 ? 63.788 6.042 30.522 1.00 25.72 98 SER E CA 1
ATOM 793 C C . SER A 1 98 ? 63.838 4.813 31.393 1.00 25.63 98 SER E C 1
ATOM 794 O O . SER A 1 98 ? 62.803 4.166 31.642 1.00 24.72 98 SER E O 1
ATOM 797 N N . SER A 1 99 ? 65.047 4.463 31.837 1.00 25.92 99 SER E N 1
ATOM 798 C CA . SER A 1 99 ? 65.254 3.271 32.679 1.00 25.91 99 SER E CA 1
ATOM 799 C C . SER A 1 99 ? 66.613 3.381 33.390 1.00 25.80 99 SER E C 1
ATOM 800 O O . SER A 1 99 ? 67.512 4.076 32.900 1.00 24.62 99 SER E O 1
ATOM 803 N N . PRO A 1 100 ? 66.765 2.740 34.565 1.00 25.75 100 PRO E N 1
ATOM 804 C CA . PRO A 1 100 ? 68.098 2.732 35.111 1.00 26.01 100 PRO E CA 1
ATOM 805 C C . PRO A 1 100 ? 69.112 2.130 34.154 1.00 26.76 100 PRO E C 1
ATOM 806 O O . PRO A 1 100 ? 70.224 2.646 34.044 1.00 26.51 100 PRO E O 1
ATOM 810 N N . HIS A 1 101 ? 68.721 1.047 33.486 1.00 27.04 101 HIS E N 1
ATOM 811 C CA . HIS A 1 101 ? 69.598 0.359 32.520 1.00 27.47 101 HIS E CA 1
ATOM 812 C C . HIS A 1 101 ? 69.004 0.286 31.108 1.00 27.01 101 HIS E C 1
ATOM 813 O O . HIS A 1 101 ? 67.795 0.338 30.909 1.00 27.85 101 HIS E O 1
ATOM 820 N N . ARG A 1 102 ? 69.863 0.157 30.119 1.00 26.17 102 ARG E N 1
ATOM 821 C CA . ARG A 1 102 ? 69.406 0.362 28.761 1.00 26.84 102 ARG E CA 1
ATOM 822 C C . ARG A 1 102 ? 68.446 -0.701 28.215 1.00 25.60 102 ARG E C 1
ATOM 823 O O . ARG A 1 102 ? 67.559 -0.378 27.419 1.00 23.89 102 ARG E O 1
ATOM 831 N N . LYS A 1 103 ? 68.633 -1.956 28.607 1.00 24.99 103 LYS E N 1
ATOM 832 C CA . LYS A 1 103 ? 67.917 -3.033 27.931 1.00 25.92 103 LYS E CA 1
ATOM 833 C C . LYS A 1 103 ? 66.410 -2.812 28.059 1.00 24.82 103 LYS E C 1
ATOM 834 O O . LYS A 1 103 ? 65.705 -2.883 27.068 1.00 24.27 103 LYS E O 1
ATOM 840 N N . ASP A 1 104 ? 65.918 -2.525 29.260 1.00 24.55 104 ASP E N 1
ATOM 841 C CA . ASP A 1 104 ? 64.472 -2.300 29.462 1.00 24.90 104 ASP E CA 1
ATOM 842 C C . ASP A 1 104 ? 63.958 -1.109 28.671 1.00 24.50 104 ASP E C 1
ATOM 843 O O . ASP A 1 104 ? 62.813 -1.122 28.213 1.00 22.83 104 ASP E O 1
ATOM 848 N N . ALA A 1 105 ? 64.792 -0.075 28.531 1.00 24.80 105 ALA E N 1
ATOM 849 C CA . ALA A 1 105 ? 64.397 1.119 27.774 1.00 24.83 105 ALA E CA 1
ATOM 850 C C . ALA A 1 105 ? 64.205 0.763 26.293 1.00 25.57 105 ALA E C 1
ATOM 851 O O . ALA A 1 105 ? 63.234 1.178 25.688 1.00 23.82 105 ALA E O 1
ATOM 853 N N . TYR A 1 106 ? 65.085 -0.058 25.736 1.00 24.90 106 TYR E N 1
ATOM 854 C CA . TYR A 1 106 ? 64.898 -0.478 24.355 1.00 24.76 106 TYR E CA 1
ATOM 855 C C . TYR A 1 106 ? 63.651 -1.365 24.181 1.00 24.58 106 TYR E C 1
ATOM 856 O O 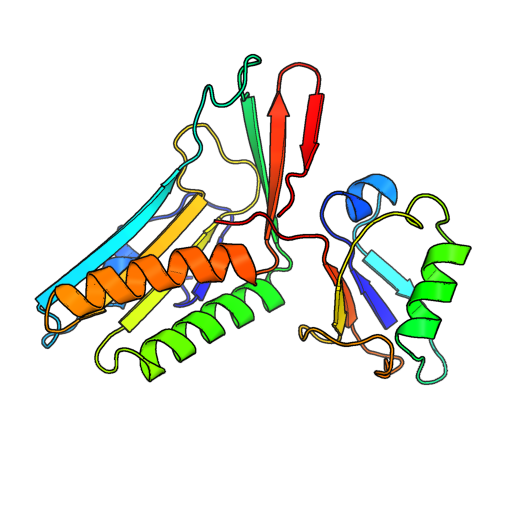. TYR A 1 106 ? 62.821 -1.140 23.256 1.00 24.01 106 TYR E O 1
ATOM 865 N N . ARG A 1 107 ? 63.499 -2.331 25.084 1.00 24.66 107 ARG E N 1
ATOM 866 C CA . ARG A 1 107 ? 62.396 -3.314 25.002 1.00 25.52 107 ARG E CA 1
ATOM 867 C C . ARG A 1 107 ? 61.033 -2.654 25.142 1.00 24.75 107 ARG E C 1
ATOM 868 O O . ARG A 1 107 ? 60.109 -2.920 24.358 1.00 22.53 107 ARG E O 1
ATOM 876 N N . ALA A 1 108 ? 60.907 -1.844 26.188 1.00 24.42 108 ALA E N 1
ATOM 877 C CA . ALA A 1 108 ? 59.678 -1.106 26.458 1.00 24.24 108 ALA E CA 1
ATOM 878 C C . ALA A 1 108 ? 59.313 -0.159 25.317 1.00 24.60 108 ALA E C 1
ATOM 879 O O . ALA A 1 108 ? 58.149 0.002 24.953 1.00 24.56 108 ALA E O 1
ATOM 881 N N . ASN A 1 109 ? 60.310 0.470 24.743 1.00 24.11 109 ASN E N 1
ATOM 882 C CA . ASN A 1 109 ? 60.051 1.400 23.660 1.00 24.58 109 ASN E CA 1
ATOM 883 C C . ASN A 1 109 ? 59.482 0.653 22.423 1.00 24.43 109 ASN E C 1
ATOM 884 O O . ASN A 1 109 ? 58.467 1.052 21.855 1.00 25.68 109 ASN E O 1
ATOM 889 N N . GLU A 1 110 ? 60.096 -0.461 22.068 1.00 24.53 110 GLU E N 1
ATOM 890 C CA . GLU A 1 110 ? 59.690 -1.236 20.920 1.00 26.43 110 GLU E CA 1
ATOM 891 C C . GLU A 1 110 ? 58.305 -1.858 21.194 1.00 26.31 110 GLU E C 1
ATOM 892 O O . GLU A 1 110 ? 57.460 -1.938 20.311 1.00 26.94 110 GLU E O 1
ATOM 898 N N . TYR A 1 111 ? 58.051 -2.228 22.431 1.00 24.95 111 TYR E N 1
ATOM 899 C CA . TYR A 1 111 ? 56.729 -2.703 22.803 1.00 25.10 111 TYR E CA 1
ATOM 900 C C . TYR A 1 111 ? 55.663 -1.610 22.552 1.00 25.10 111 TYR E C 1
ATOM 901 O O . TYR A 1 111 ? 54.601 -1.887 22.025 1.00 23.87 111 TYR E O 1
ATOM 910 N N . ALA A 1 112 ? 55.977 -0.382 22.960 1.00 24.73 112 ALA E N 1
ATOM 911 C CA . ALA A 1 112 ? 55.065 0.745 22.842 1.00 25.12 112 ALA E CA 1
ATOM 912 C C . ALA A 1 112 ? 54.614 0.981 21.409 1.00 25.13 112 ALA E C 1
ATOM 913 O O . ALA A 1 112 ? 53.395 1.183 21.170 1.00 24.50 112 ALA E O 1
ATOM 915 N N . ILE A 1 113 ? 55.568 1.004 20.477 1.00 24.40 113 ILE E N 1
ATOM 916 C CA . ILE A 1 113 ? 55.208 1.319 19.095 1.00 25.65 113 ILE E CA 1
ATOM 917 C C . ILE A 1 113 ? 54.278 0.216 18.520 1.00 25.54 113 ILE E C 1
ATOM 918 O O . ILE A 1 113 ? 53.299 0.531 17.807 1.00 25.23 113 ILE E O 1
ATOM 923 N N . GLU A 1 114 ? 54.570 -1.046 18.848 1.00 24.58 114 GLU E N 1
ATOM 924 C CA . GLU A 1 114 ? 53.718 -2.188 18.470 1.00 26.47 114 GLU E CA 1
ATOM 925 C C . GLU A 1 114 ? 52.279 -1.999 18.982 1.00 26.22 114 GLU E C 1
ATOM 926 O O . GLU A 1 114 ? 51.340 -2.140 18.215 1.00 25.78 114 GLU E O 1
ATOM 932 N N . ARG A 1 115 ? 52.121 -1.663 20.265 1.00 25.63 115 ARG E N 1
ATOM 933 C CA . ARG A 1 115 ? 50.798 -1.433 20.854 1.00 25.38 115 ARG E CA 1
ATOM 934 C C . ARG A 1 115 ? 50.048 -0.248 20.259 1.00 25.75 115 ARG E C 1
ATOM 935 O O . ARG A 1 115 ? 48.835 -0.345 20.086 1.00 25.52 115 ARG E O 1
ATOM 943 N N . ILE A 1 116 ? 50.747 0.847 19.962 1.00 24.85 116 ILE E N 1
ATOM 944 C CA . ILE A 1 116 ? 50.126 1.990 19.337 1.00 26.17 116 ILE E CA 1
ATOM 945 C C . ILE A 1 116 ? 49.457 1.560 18.025 1.00 27.04 116 ILE E C 1
ATOM 946 O O . ILE A 1 116 ? 48.323 1.942 17.755 1.00 27.16 116 ILE E O 1
ATOM 951 N N . LYS A 1 117 ? 50.146 0.731 17.239 1.00 27.13 117 LYS E N 1
ATOM 952 C CA . LYS A 1 117 ? 49.620 0.296 15.963 1.00 27.73 117 LYS E CA 1
ATOM 953 C C . LYS A 1 117 ? 48.441 -0.643 16.130 1.00 27.57 117 LYS E C 1
ATOM 954 O O . LYS A 1 117 ? 47.624 -0.812 15.202 1.00 27.47 117 LYS E O 1
ATOM 960 N N . GLU A 1 118 ? 48.372 -1.291 17.284 1.00 26.70 118 GLU E N 1
ATOM 961 C CA . GLU A 1 118 ? 47.339 -2.260 17.558 1.00 27.64 118 GLU E CA 1
ATOM 962 C C . GLU A 1 118 ? 46.049 -1.591 18.038 1.00 27.72 118 GLU E C 1
ATOM 963 O O . GLU A 1 118 ? 44.987 -1.920 17.563 1.00 27.40 118 GLU E O 1
ATOM 969 N N . ILE A 1 119 ? 46.127 -0.689 19.003 1.00 26.53 119 ILE E N 1
ATOM 970 C CA . ILE A 1 119 ? 44.935 -0.347 19.776 1.00 27.31 119 ILE E CA 1
ATOM 971 C C . ILE A 1 119 ? 44.506 1.121 19.781 1.00 27.52 119 ILE E C 1
ATOM 972 O O . ILE A 1 119 ? 43.433 1.425 20.279 1.00 29.62 119 ILE E O 1
ATOM 977 N N . VAL A 1 120 ? 45.357 2.029 19.325 1.00 25.95 120 VAL E N 1
ATOM 978 C CA . VAL A 1 120 ? 45.099 3.455 19.583 1.00 25.27 120 VAL E CA 1
ATOM 979 C C . VAL A 1 120 ? 44.294 4.031 18.418 1.00 25.46 120 VAL E C 1
ATOM 980 O O . VAL A 1 120 ? 44.651 3.803 17.242 1.00 24.79 120 VAL E O 1
ATOM 984 N N . PRO A 1 121 ? 43.137 4.660 18.710 1.00 25.89 121 PRO E N 1
ATOM 985 C CA . PRO A 1 121 ? 42.308 5.205 17.608 1.00 25.57 121 PRO E CA 1
ATOM 986 C C . PRO A 1 121 ? 42.888 6.445 16.931 1.00 25.63 121 PRO E C 1
ATOM 987 O O . PRO A 1 121 ? 42.532 7.569 17.262 1.00 24.38 121 PRO E O 1
ATOM 991 N N . ILE A 1 122 ? 43.766 6.185 15.960 1.00 25.07 122 ILE E N 1
ATOM 992 C CA . ILE A 1 122 ? 44.443 7.167 15.132 1.00 25.76 122 ILE E CA 1
ATOM 993 C C . ILE A 1 122 ? 44.428 6.575 13.738 1.00 25.21 122 ILE E C 1
ATOM 994 O O . ILE A 1 122 ? 44.588 5.345 13.572 1.00 24.32 122 ILE E O 1
ATOM 999 N N . TRP A 1 123 ? 44.218 7.424 12.745 1.00 25.35 123 TRP E N 1
ATOM 1000 C CA . TRP A 1 123 ? 44.134 6.963 11.362 1.00 24.86 123 TRP E CA 1
ATOM 1001 C C . TRP A 1 123 ? 44.989 7.825 10.440 1.00 25.34 123 TRP E C 1
ATOM 1002 O O . TRP A 1 123 ? 45.084 9.029 10.635 1.00 26.21 123 TRP E O 1
ATOM 1013 N N . LYS A 1 124 ? 45.604 7.221 9.423 1.00 25.75 124 LYS E N 1
ATOM 1014 C CA . LYS A 1 124 ? 46.272 8.006 8.394 1.00 26.66 124 LYS E CA 1
ATOM 1015 C C . LYS A 1 124 ? 45.637 7.879 7.046 1.00 24.63 124 LYS E C 1
ATOM 1016 O O . LYS A 1 124 ? 45.241 6.778 6.619 1.00 23.63 124 LYS E O 1
ATOM 1022 N N . LYS A 1 125 ? 45.572 9.013 6.372 1.00 24.62 125 LYS E N 1
ATOM 1023 C CA . LYS A 1 125 ? 45.199 9.118 4.970 1.00 25.10 125 LYS E CA 1
ATOM 1024 C C . LYS A 1 125 ? 46.447 9.521 4.168 1.00 25.18 125 LYS E C 1
ATOM 1025 O O . LYS A 1 125 ? 47.112 10.502 4.515 1.00 25.69 125 LYS E O 1
ATOM 1031 N N . GLU A 1 126 ? 46.783 8.751 3.138 1.00 24.19 126 GLU E N 1
ATOM 1032 C CA . GLU A 1 126 ? 47.802 9.127 2.162 1.00 24.53 126 GLU E CA 1
ATOM 1033 C C . GLU A 1 126 ? 47.198 9.944 1.061 1.00 22.83 126 GLU E C 1
ATOM 1034 O O . GLU A 1 126 ? 46.139 9.573 0.514 1.00 20.98 126 GLU E O 1
ATOM 1040 N N . ILE A 1 127 ? 47.886 11.033 0.712 1.00 21.88 127 ILE E N 1
ATOM 1041 C CA . ILE A 1 127 ? 47.466 11.900 -0.380 1.00 22.79 127 ILE E CA 1
ATOM 1042 C C . ILE A 1 127 ? 48.534 11.902 -1.476 1.00 22.81 127 ILE E C 1
ATOM 1043 O O . ILE A 1 127 ? 49.721 12.089 -1.209 1.00 21.63 127 ILE E O 1
ATOM 1048 N N . TRP A 1 128 ? 48.106 11.680 -2.707 1.00 23.01 128 TRP E N 1
ATOM 1049 C CA . TRP A 1 128 ? 49.012 11.713 -3.823 1.00 25.32 128 TRP E CA 1
ATOM 1050 C C . TRP A 1 128 ? 48.364 12.536 -4.904 1.00 25.82 128 TRP E C 1
ATOM 1051 O O . TRP A 1 128 ? 47.235 12.960 -4.730 1.00 25.46 128 TRP E O 1
ATOM 1062 N N . GLU A 1 129 ? 49.083 12.777 -5.996 1.00 26.85 129 GLU E N 1
ATOM 1063 C CA . GLU A 1 129 ? 48.639 13.677 -7.069 1.00 28.17 129 GLU E CA 1
ATOM 1064 C C . GLU A 1 129 ? 47.117 13.801 -7.330 1.00 29.41 129 GLU E C 1
ATOM 1065 O O . GLU A 1 129 ? 46.547 14.867 -7.083 1.00 31.47 129 GLU E O 1
ATOM 1071 N N . ASP A 1 130 ? 46.441 12.789 -7.852 1.00 29.80 130 ASP E N 1
ATOM 1072 C CA . ASP A 1 130 ? 44.974 12.966 -8.029 1.00 29.95 130 ASP E CA 1
ATOM 1073 C C . ASP A 1 130 ? 44.223 11.932 -7.206 1.00 29.78 130 ASP E C 1
ATOM 1074 O O . ASP A 1 130 ? 43.235 11.377 -7.658 1.00 30.09 130 ASP E O 1
ATOM 1079 N N . GLY A 1 131 ? 44.680 11.694 -5.987 1.00 29.55 131 GLY E N 1
ATOM 1080 C CA . GLY A 1 131 ? 44.043 10.677 -5.154 1.00 29.79 131 GLY E CA 1
ATOM 1081 C C . GLY A 1 131 ? 44.409 10.718 -3.682 1.00 29.32 131 GLY E C 1
ATOM 1082 O O . GLY A 1 131 ? 45.267 11.475 -3.264 1.00 27.86 131 GLY E O 1
ATOM 1083 N N . SER A 1 132 ? 43.729 9.886 -2.905 1.00 30.33 132 SER E N 1
ATOM 1084 C CA . SER A 1 132 ? 43.989 9.768 -1.485 1.00 30.37 132 SER E CA 1
ATOM 1085 C C . SER A 1 132 ? 43.308 8.505 -1.012 1.00 31.18 132 SER E C 1
ATOM 1086 O O . SER A 1 132 ? 42.317 8.081 -1.623 1.00 31.80 132 SER E O 1
ATOM 1089 N N . LYS A 1 133 ? 43.827 7.892 0.040 1.00 30.74 133 LYS E N 1
ATOM 1090 C CA . LYS A 1 133 ? 43.250 6.685 0.587 1.00 30.51 133 LYS E CA 1
ATOM 1091 C C . LYS A 1 133 ? 43.550 6.567 2.086 1.00 29.73 133 LYS E C 1
ATOM 1092 O O . LYS A 1 133 ? 44.704 6.677 2.508 1.00 27.70 133 LYS E O 1
ATOM 1098 N N . TRP A 1 134 ? 42.505 6.353 2.882 1.00 29.10 134 TRP E N 1
ATOM 1099 C CA . TRP A 1 134 ? 42.675 6.007 4.283 1.00 29.76 134 TRP E CA 1
ATOM 1100 C C . TRP A 1 134 ? 43.350 4.643 4.383 1.00 31.06 134 TRP E C 1
ATOM 1101 O O . TRP A 1 134 ? 42.942 3.681 3.717 1.00 31.31 134 TRP E O 1
ATOM 1112 N N . GLN A 1 135 ? 44.385 4.560 5.210 1.00 32.39 135 GLN E N 1
ATOM 1113 C CA . GLN A 1 135 ? 45.098 3.305 5.417 1.00 34.57 135 GLN E CA 1
ATOM 1114 C C . GLN A 1 135 ? 44.431 2.513 6.547 1.00 36.17 135 GLN E C 1
ATOM 1115 O O . GLN A 1 135 ? 43.819 3.083 7.469 1.00 37.21 135 GLN E O 1
ATOM 1121 N N . GLY A 1 136 ? 44.530 1.196 6.466 1.00 38.78 136 GLY E N 1
ATOM 1122 C CA . GLY A 1 136 ? 43.966 0.312 7.496 1.00 40.01 136 GLY E CA 1
ATOM 1123 C C . GLY A 1 136 ? 45.020 -0.445 8.276 1.00 41.38 136 GLY E C 1
ATOM 1124 O O . GLY A 1 136 ? 46.191 -0.047 8.306 1.00 40.72 136 GLY E O 1
ATOM 1125 N N . HIS A 1 137 ? 44.554 -1.517 8.928 1.00 43.47 137 HIS E N 1
ATOM 1126 C CA . HIS A 1 137 ? 45.347 -2.528 9.683 1.00 44.55 137 HIS E CA 1
ATOM 1127 C C . HIS A 1 137 ? 44.600 -2.851 10.985 1.00 44.59 137 HIS E C 1
ATOM 1128 O O . HIS A 1 137 ? 44.669 -2.088 11.960 1.00 44.42 137 HIS E O 1
ATOM 1135 N N . MET B 2 1 ? 22.024 11.333 22.598 1.00 24.27 1 MET D N 1
ATOM 1136 C CA . MET B 2 1 ? 23.217 10.521 22.236 1.00 24.71 1 MET D CA 1
ATOM 1137 C C . MET B 2 1 ? 24.032 11.257 21.184 1.00 23.48 1 MET D C 1
ATOM 1138 O O . MET B 2 1 ? 23.501 11.642 20.166 1.00 22.78 1 MET D O 1
ATOM 1143 N N . LYS B 2 2 ? 25.320 11.424 21.427 1.00 24.04 2 LYS D N 1
ATOM 1144 C CA . LYS B 2 2 ? 26.210 12.022 20.429 1.00 24.88 2 LYS D CA 1
ATOM 1145 C C . LYS B 2 2 ? 26.983 10.952 19.707 1.00 25.01 2 LYS D C 1
ATOM 1146 O O . LYS B 2 2 ? 27.552 10.078 20.370 1.00 24.82 2 LYS D O 1
ATOM 1152 N N . VAL B 2 3 ? 27.011 11.018 18.373 1.00 24.49 3 VAL D N 1
ATOM 1153 C CA . VAL B 2 3 ? 27.641 9.996 17.552 1.00 24.95 3 VAL D CA 1
ATOM 1154 C C . VAL B 2 3 ? 28.782 10.713 16.845 1.00 25.69 3 VAL D C 1
ATOM 1155 O O . VAL B 2 3 ? 28.561 11.782 16.271 1.00 25.11 3 VAL D O 1
ATOM 1159 N N . LEU B 2 4 ? 29.971 10.114 16.925 1.00 25.44 4 LEU D N 1
ATOM 1160 C CA . LEU B 2 4 ? 31.198 10.649 16.353 1.00 25.74 4 LEU D CA 1
ATOM 1161 C C . LEU B 2 4 ? 31.705 9.724 15.248 1.00 26.35 4 LEU D C 1
ATOM 1162 O O . LEU B 2 4 ? 31.762 8.502 15.421 1.00 25.38 4 LEU D O 1
ATOM 1167 N N . TYR B 2 5 ? 32.136 10.342 14.134 1.00 26.58 5 TYR D N 1
ATOM 1168 C CA . TYR B 2 5 ? 32.600 9.610 12.956 1.00 26.25 5 TYR D CA 1
ATOM 1169 C C . TYR B 2 5 ? 34.023 10.046 12.637 1.00 26.48 5 TYR D C 1
ATOM 1170 O O . TYR B 2 5 ? 34.380 11.219 12.770 1.00 24.77 5 TYR D O 1
ATOM 1179 N N . PHE B 2 6 ? 34.816 9.080 12.172 1.00 26.78 6 PHE D N 1
ATOM 1180 C CA . PHE B 2 6 ? 36.247 9.256 11.914 1.00 25.25 6 PHE D CA 1
ATOM 1181 C C . PHE B 2 6 ? 36.624 8.617 10.595 1.00 25.07 6 PHE D C 1
ATOM 1182 O O . PHE B 2 6 ? 36.005 7.659 10.151 1.00 25.30 6 PHE D O 1
ATOM 1190 N N . ALA B 2 7 ? 37.640 9.199 9.971 1.00 24.37 7 ALA D N 1
ATOM 1191 C CA . ALA B 2 7 ? 38.360 8.582 8.863 1.00 24.38 7 ALA D CA 1
ATOM 1192 C C . ALA B 2 7 ? 37.440 8.330 7.693 1.00 24.48 7 ALA D C 1
ATOM 1193 O O . ALA B 2 7 ? 36.665 9.218 7.344 1.00 24.24 7 ALA D O 1
ATOM 1195 N N . GLU B 2 8 ? 37.478 7.149 7.084 1.00 24.71 8 GLU D N 1
ATOM 1196 C CA . GLU B 2 8 ? 36.708 6.969 5.861 1.00 25.50 8 GLU D CA 1
ATOM 1197 C C . GLU B 2 8 ? 35.179 7.139 6.058 1.00 26.05 8 GLU D C 1
ATOM 1198 O O . GLU B 2 8 ? 34.491 7.693 5.182 1.00 25.45 8 GLU D O 1
ATOM 1204 N N . ILE B 2 9 ? 34.666 6.705 7.205 1.00 26.30 9 ILE D N 1
ATOM 1205 C CA . ILE B 2 9 ? 33.239 6.824 7.496 1.00 27.13 9 ILE D CA 1
ATOM 1206 C C . ILE B 2 9 ? 32.814 8.299 7.560 1.00 27.27 9 ILE D C 1
ATOM 1207 O O . ILE B 2 9 ? 31.811 8.696 6.941 1.00 26.99 9 ILE D O 1
ATOM 1212 N N . LYS B 2 10 ? 33.619 9.095 8.251 1.00 27.08 10 LYS D N 1
ATOM 1213 C CA . LYS B 2 10 ? 33.470 10.536 8.265 1.00 27.22 10 LYS D CA 1
ATOM 1214 C C . LYS B 2 10 ? 33.428 11.112 6.840 1.00 26.49 10 LYS D C 1
ATOM 1215 O O . LYS B 2 10 ? 32.542 11.928 6.511 1.00 24.50 10 LYS D O 1
ATOM 1221 N N . ASP B 2 11 ? 34.342 10.659 5.989 1.00 26.55 11 ASP D N 1
ATOM 1222 C CA . ASP B 2 11 ? 34.397 11.155 4.633 1.00 26.96 11 ASP D CA 1
ATOM 1223 C C . ASP B 2 11 ? 33.124 10.791 3.873 1.00 26.72 11 ASP D C 1
ATOM 1224 O O . ASP B 2 11 ? 32.553 11.609 3.163 1.00 26.04 11 ASP D O 1
ATOM 1229 N N . ILE B 2 12 ? 32.690 9.541 4.028 1.00 26.73 12 ILE D N 1
ATOM 1230 C CA . ILE B 2 12 ? 31.517 9.054 3.332 1.00 26.61 12 ILE D CA 1
ATOM 1231 C C . ILE B 2 12 ? 30.258 9.782 3.809 1.00 26.24 12 ILE D C 1
ATOM 1232 O O . ILE B 2 12 ? 29.491 10.281 3.002 1.00 25.33 12 ILE D O 1
ATOM 1237 N N . LEU B 2 13 ? 30.067 9.878 5.121 1.00 25.82 13 LEU D N 1
ATOM 1238 C CA . LEU B 2 13 ? 28.883 10.559 5.646 1.00 26.21 13 LEU D CA 1
ATOM 1239 C C . LEU B 2 13 ? 28.932 12.088 5.505 1.00 25.78 13 LEU D C 1
ATOM 1240 O O . LEU B 2 13 ? 27.914 12.751 5.617 1.00 25.64 13 LEU D O 1
ATOM 1245 N N . GLN B 2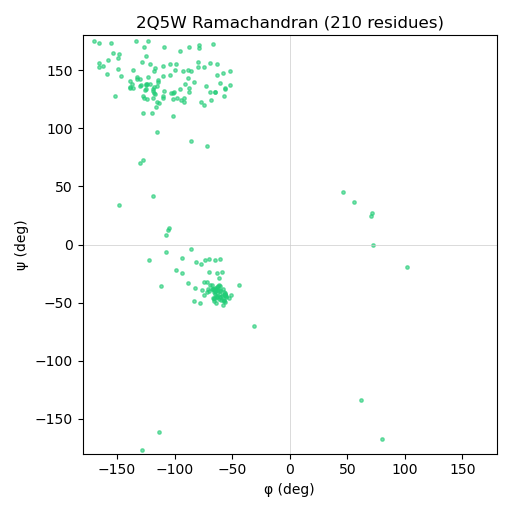 14 ? 30.103 12.632 5.199 1.00 26.83 14 GLN D N 1
ATOM 1246 C CA . GLN B 2 14 ? 30.329 14.085 5.103 1.00 26.86 14 GLN D CA 1
ATOM 1247 C C . GLN B 2 14 ? 29.931 14.784 6.412 1.00 26.79 14 GLN D C 1
ATOM 1248 O O . GLN B 2 14 ? 29.393 15.860 6.422 1.00 25.41 14 GLN D O 1
ATOM 1254 N N . LYS B 2 15 ? 30.189 14.136 7.540 1.00 27.40 15 LYS D N 1
ATOM 1255 C CA . LYS B 2 15 ? 29.889 14.759 8.812 1.00 27.09 15 LYS D CA 1
ATOM 1256 C C . LYS B 2 15 ? 30.740 14.081 9.880 1.00 26.21 15 LYS D C 1
ATOM 1257 O O . LYS B 2 15 ? 31.061 12.885 9.792 1.00 26.36 15 LYS D O 1
ATOM 1263 N N . ALA B 2 16 ? 31.128 14.869 10.874 1.00 24.81 16 ALA D N 1
ATOM 1264 C CA . ALA B 2 16 ? 31.980 14.365 11.944 1.00 25.82 16 ALA D CA 1
ATOM 1265 C C . ALA B 2 16 ? 31.188 13.996 13.198 1.00 26.09 16 ALA D C 1
ATOM 1266 O O . ALA B 2 16 ? 31.645 13.233 14.031 1.00 26.00 16 ALA D O 1
ATOM 1268 N N . GLN B 2 17 ? 30.000 14.552 13.349 1.00 26.84 17 GLN D N 1
ATOM 1269 C CA . GLN B 2 17 ? 29.183 14.168 14.473 1.00 26.86 17 GLN D CA 1
ATOM 1270 C C . GLN B 2 17 ? 27.722 14.358 14.159 1.00 27.11 17 GLN D C 1
ATOM 1271 O O . GLN B 2 17 ? 27.369 15.013 13.182 1.00 26.24 17 GLN D O 1
ATOM 1277 N N . GLU B 2 18 ? 26.876 13.753 14.984 1.00 27.33 18 GLU D N 1
ATOM 1278 C CA . GLU B 2 18 ? 25.475 14.086 14.988 1.00 28.30 18 GLU D CA 1
ATOM 1279 C C . GLU B 2 18 ? 24.845 13.707 16.307 1.00 28.17 18 GLU D C 1
ATOM 1280 O O . GLU B 2 18 ? 25.358 12.891 17.065 1.00 26.28 18 GLU D O 1
ATOM 1286 N N . ASP B 2 19 ? 23.725 14.348 16.573 1.00 28.47 19 ASP D N 1
ATOM 1287 C CA . ASP B 2 19 ? 22.929 14.046 17.728 1.00 29.89 19 ASP D CA 1
ATOM 1288 C C . ASP B 2 19 ? 21.718 13.227 17.332 1.00 29.76 19 ASP D C 1
ATOM 1289 O O . ASP B 2 19 ? 20.985 13.573 16.382 1.00 30.10 19 ASP D O 1
ATOM 1294 N N . ILE B 2 20 ? 21.512 12.139 18.063 1.00 29.46 20 ILE D N 1
ATOM 1295 C CA . ILE B 2 20 ? 20.272 11.366 17.962 1.00 29.63 20 ILE D CA 1
ATOM 1296 C C . ILE B 2 20 ? 19.617 11.387 19.334 1.00 29.03 20 ILE D C 1
ATOM 1297 O O . ILE B 2 20 ? 20.156 10.844 20.278 1.00 28.43 20 ILE D O 1
ATOM 1302 N N . VAL B 2 21 ? 18.457 12.035 19.454 1.00 29.42 21 VAL D N 1
ATOM 1303 C CA . VAL B 2 21 ? 17.753 12.076 20.725 1.00 29.05 21 VAL D CA 1
ATOM 1304 C C . VAL B 2 21 ? 17.227 10.663 21.019 1.00 29.07 21 VAL D C 1
ATOM 1305 O O . VAL B 2 21 ? 16.673 10.001 20.138 1.00 28.78 21 VAL D O 1
ATOM 1309 N N . LEU B 2 22 ? 17.491 10.200 22.241 1.00 29.31 22 LEU D N 1
ATOM 1310 C CA . LEU B 2 22 ? 17.058 8.908 22.740 1.00 28.99 22 LEU D CA 1
ATOM 1311 C C . LEU B 2 22 ? 16.219 9.113 23.979 1.00 29.02 22 LEU D C 1
ATOM 1312 O O . LEU B 2 22 ? 16.554 9.921 24.847 1.00 28.85 22 LEU D O 1
ATOM 1317 N N . GLU B 2 23 ? 15.133 8.357 24.067 1.00 29.28 23 GLU D N 1
ATOM 1318 C CA . GLU B 2 23 ? 14.235 8.396 25.212 1.00 29.49 23 GLU D CA 1
ATOM 1319 C C . GLU B 2 23 ? 14.624 7.327 26.224 1.00 28.80 23 GLU D C 1
ATOM 1320 O O . GLU B 2 23 ? 14.334 7.439 27.420 1.00 27.27 23 GLU D O 1
ATOM 1326 N N . GLN B 2 24 ? 15.281 6.295 25.721 1.00 28.68 24 GLN D N 1
ATOM 1327 C CA . GLN B 2 24 ? 15.674 5.142 26.518 1.00 29.37 24 GLN D CA 1
ATOM 1328 C C . GLN B 2 24 ? 16.981 4.538 25.981 1.00 28.90 24 GLN D C 1
ATOM 1329 O O . GLN B 2 24 ? 17.363 4.795 24.845 1.00 29.16 24 GLN D O 1
ATOM 1335 N N . ALA B 2 25 ? 17.609 3.702 26.816 1.00 28.53 25 ALA D N 1
ATOM 1336 C CA . ALA B 2 25 ? 18.773 2.908 26.461 1.00 28.45 25 ALA D CA 1
ATOM 1337 C C . ALA B 2 25 ? 18.543 2.102 25.185 1.00 28.04 25 ALA D C 1
ATOM 1338 O O . ALA B 2 25 ? 17.417 1.734 24.859 1.00 28.04 25 ALA D O 1
ATOM 1340 N N . LEU B 2 26 ? 19.630 1.883 24.457 1.00 28.07 26 LEU D N 1
ATOM 1341 C CA . LEU B 2 26 ? 19.642 1.199 23.165 1.00 27.64 26 LEU D CA 1
ATOM 1342 C C . LEU B 2 26 ? 20.768 0.154 23.174 1.00 26.55 26 LEU D C 1
ATOM 1343 O O . LEU B 2 26 ? 21.846 0.437 23.708 1.00 27.60 26 LEU D O 1
ATOM 1348 N N . THR B 2 27 ? 20.581 -1.010 22.574 1.00 26.09 27 THR D N 1
ATOM 1349 C CA . THR B 2 27 ? 21.713 -1.927 22.447 1.00 26.43 27 THR D CA 1
ATOM 1350 C C . THR B 2 27 ? 22.659 -1.427 21.364 1.00 26.52 27 THR D C 1
ATOM 1351 O O . THR B 2 27 ? 22.260 -0.681 20.478 1.00 27.97 27 THR D O 1
ATOM 1355 N N . VAL B 2 28 ? 23.935 -1.771 21.495 1.00 25.85 28 VAL D N 1
ATOM 1356 C CA . VAL B 2 28 ? 24.904 -1.511 20.462 1.00 24.96 28 VAL D CA 1
ATOM 1357 C C . VAL B 2 28 ? 24.477 -2.139 19.120 1.00 25.26 28 VAL D C 1
ATOM 1358 O O . VAL B 2 28 ? 24.614 -1.489 18.068 1.00 25.51 28 VAL D O 1
ATOM 1362 N N . GLN B 2 29 ? 23.979 -3.388 19.139 1.00 25.24 29 GLN D N 1
ATOM 1363 C CA . GLN B 2 29 ? 23.415 -3.989 17.926 1.00 24.35 29 GLN D CA 1
ATOM 1364 C C . GLN B 2 29 ? 22.310 -3.088 17.345 1.00 25.21 29 GLN D C 1
ATOM 1365 O O . GLN B 2 29 ? 22.234 -2.902 16.149 1.00 25.39 29 GLN D O 1
ATOM 1371 N N . GLN B 2 30 ? 21.425 -2.574 18.188 1.00 24.45 30 GLN D N 1
ATOM 1372 C CA . GLN B 2 30 ? 20.317 -1.727 17.742 1.00 23.14 30 GLN D CA 1
ATOM 1373 C C . GLN B 2 30 ? 20.863 -0.443 17.123 1.00 23.73 30 GLN D C 1
ATOM 1374 O O . GLN B 2 30 ? 20.324 0.082 16.151 1.00 22.66 30 GLN D O 1
ATOM 1380 N N . PHE B 2 31 ? 21.916 0.086 17.712 1.00 23.73 31 PHE D N 1
ATOM 1381 C CA . PHE B 2 31 ? 22.542 1.289 17.194 1.00 24.87 31 PHE D CA 1
ATOM 1382 C C . PHE B 2 31 ? 23.081 1.060 15.775 1.00 25.52 31 PHE D C 1
ATOM 1383 O O . PHE B 2 31 ? 22.858 1.874 14.869 1.00 26.32 31 PHE D O 1
ATOM 1391 N N . GLU B 2 32 ? 23.776 -0.058 15.588 1.00 25.15 32 GLU D N 1
ATOM 1392 C CA . GLU B 2 32 ? 24.273 -0.434 14.272 1.00 25.52 32 GLU D CA 1
ATOM 1393 C C . GLU B 2 32 ? 23.157 -0.678 13.266 1.00 25.64 32 GLU D C 1
ATOM 1394 O O . GLU B 2 32 ? 23.265 -0.255 12.120 1.00 25.98 32 GLU D O 1
ATOM 1400 N N . ASP B 2 33 ? 22.086 -1.350 13.668 1.00 25.60 33 ASP D N 1
ATOM 1401 C CA . ASP B 2 33 ? 20.916 -1.536 12.777 1.00 25.27 33 ASP D CA 1
ATOM 1402 C C . ASP B 2 33 ? 20.394 -0.172 12.286 1.00 25.40 33 ASP D C 1
ATOM 1403 O O . ASP B 2 33 ? 20.075 0.007 11.097 1.00 24.05 33 ASP D O 1
ATOM 1408 N N . LEU B 2 34 ? 20.275 0.782 13.211 1.00 25.87 34 LEU D N 1
ATOM 1409 C CA . LEU B 2 34 ? 19.757 2.112 12.887 1.00 27.55 34 LEU D CA 1
ATOM 1410 C C . LEU B 2 34 ? 20.695 2.861 11.940 1.00 27.01 34 LEU D C 1
ATOM 1411 O O . LEU B 2 34 ? 20.289 3.456 10.947 1.00 24.65 34 LEU D O 1
ATOM 1416 N N . LEU B 2 35 ? 21.964 2.812 12.281 1.00 27.73 35 LEU D N 1
ATOM 1417 C CA . LEU B 2 35 ? 23.028 3.431 11.490 1.00 28.31 35 LEU D CA 1
ATOM 1418 C C . LEU B 2 35 ? 23.025 2.891 10.050 1.00 27.74 35 LEU D C 1
ATOM 1419 O O . LEU B 2 35 ? 23.048 3.671 9.088 1.00 26.83 35 LEU D O 1
ATOM 1424 N N . PHE B 2 36 ? 22.949 1.565 9.892 1.00 27.31 36 PHE D N 1
ATOM 1425 C CA . PHE B 2 36 ? 22.981 0.972 8.549 1.00 27.65 36 PHE D CA 1
ATOM 1426 C C . PHE B 2 36 ? 21.687 1.222 7.768 1.00 27.79 36 PHE D C 1
ATOM 1427 O O . PHE B 2 36 ? 21.716 1.332 6.547 1.00 26.13 36 PHE D O 1
ATOM 1435 N N . GLU B 2 37 ? 20.553 1.290 8.466 1.00 28.52 37 GLU D N 1
ATOM 1436 C CA . GLU B 2 37 ? 19.292 1.750 7.847 1.00 28.78 37 GLU D CA 1
ATOM 1437 C C . GLU B 2 37 ? 19.370 3.169 7.307 1.00 28.09 37 GLU D C 1
ATOM 1438 O O . GLU B 2 37 ? 18.853 3.472 6.220 1.00 26.81 37 GLU D O 1
ATOM 1444 N N . ARG B 2 38 ? 19.935 4.065 8.101 1.00 27.68 38 ARG D N 1
ATOM 1445 C CA . ARG B 2 38 ? 20.063 5.461 7.676 1.00 27.97 38 ARG D CA 1
ATOM 1446 C C . ARG B 2 38 ? 21.087 5.622 6.585 1.00 26.09 38 ARG D C 1
ATOM 1447 O O . ARG B 2 38 ? 20.940 6.477 5.708 1.00 24.72 38 ARG D O 1
ATOM 1455 N N . TYR B 2 39 ? 22.173 4.871 6.696 1.00 24.16 39 TYR D N 1
ATOM 1456 C CA . TYR B 2 39 ? 23.354 5.130 5.888 1.00 24.97 39 TYR D CA 1
ATOM 1457 C C . TYR B 2 39 ? 23.784 3.831 5.243 1.00 25.31 39 TYR D C 1
ATOM 1458 O O . TYR B 2 39 ? 24.813 3.279 5.611 1.00 23.61 39 TYR D O 1
ATOM 1467 N N . PRO B 2 40 ? 22.987 3.332 4.267 1.00 25.80 40 PRO D N 1
ATOM 1468 C CA . PRO B 2 40 ? 23.358 2.049 3.654 1.00 26.55 40 PRO D CA 1
ATOM 1469 C C . PRO B 2 40 ? 24.750 2.077 3.001 1.00 27.13 40 PRO D C 1
ATOM 1470 O O . PRO B 2 40 ? 25.381 1.029 2.873 1.00 27.62 40 PRO D O 1
ATOM 1474 N N . GLN B 2 41 ? 25.208 3.277 2.632 1.00 27.29 41 GLN D N 1
ATOM 1475 C CA . GLN B 2 41 ? 26.516 3.490 2.025 1.00 27.09 41 GLN D CA 1
ATOM 1476 C C . GLN B 2 41 ? 27.690 3.161 2.941 1.00 27.07 41 GLN D C 1
ATOM 1477 O O . GLN B 2 41 ? 28.821 3.093 2.470 1.00 28.25 41 GLN D O 1
ATOM 1483 N N . ILE B 2 42 ? 27.464 2.990 4.234 1.00 26.69 42 ILE D N 1
ATOM 1484 C CA . ILE B 2 42 ? 28.533 2.438 5.083 1.00 26.89 42 ILE D CA 1
ATOM 1485 C C . ILE B 2 42 ? 28.295 1.006 5.529 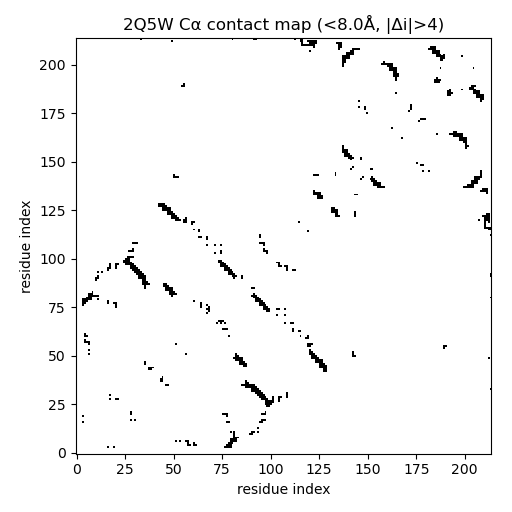1.00 26.75 42 ILE D C 1
ATOM 1486 O O . ILE B 2 42 ? 29.055 0.493 6.321 1.00 27.12 42 ILE D O 1
ATOM 1491 N N . ASN B 2 43 ? 27.279 0.338 5.006 1.00 27.13 43 ASN D N 1
ATOM 1492 C CA . ASN B 2 43 ? 26.861 -0.932 5.611 1.00 27.17 43 ASN D CA 1
ATOM 1493 C C . ASN B 2 43 ? 27.857 -2.083 5.413 1.00 27.32 43 ASN D C 1
ATOM 1494 O O . ASN B 2 43 ? 27.714 -3.132 6.062 1.00 27.82 43 ASN D O 1
ATOM 1499 N N . ASN B 2 44 ? 28.846 -1.902 4.532 1.00 27.00 44 ASN D N 1
ATOM 1500 C CA . ASN B 2 44 ? 29.939 -2.873 4.412 1.00 27.38 44 ASN D CA 1
ATOM 1501 C C . ASN B 2 44 ? 31.275 -2.410 5.023 1.00 27.23 44 ASN D C 1
ATOM 1502 O O . ASN B 2 44 ? 32.301 -3.033 4.778 1.00 26.11 44 ASN D O 1
ATOM 1507 N N . LYS B 2 45 ? 31.252 -1.331 5.808 1.00 26.67 45 LYS D N 1
ATOM 1508 C CA . LYS B 2 45 ? 32.491 -0.790 6.371 1.00 27.65 45 LYS D CA 1
ATOM 1509 C C . LYS B 2 45 ? 32.778 -1.472 7.706 1.00 27.67 45 LYS D C 1
ATOM 1510 O O . LYS B 2 45 ? 31.862 -1.799 8.458 1.00 29.52 45 LYS D O 1
ATOM 1516 N N . LYS B 2 46 ? 34.045 -1.708 7.980 1.00 26.91 46 LYS D N 1
ATOM 1517 C CA . LYS B 2 46 ? 34.442 -2.378 9.203 1.00 26.58 46 LYS D CA 1
ATOM 1518 C C . LYS B 2 46 ? 34.696 -1.316 10.257 1.00 26.15 46 LYS D C 1
ATOM 1519 O O . LYS B 2 46 ? 35.320 -0.291 9.978 1.00 24.03 46 LYS D O 1
ATOM 1525 N N . PHE B 2 47 ? 34.247 -1.568 11.479 1.00 25.94 47 PHE D N 1
ATOM 1526 C CA . PHE B 2 47 ? 34.557 -0.673 12.560 1.00 26.02 47 PHE D CA 1
ATOM 1527 C C . PHE B 2 47 ? 34.256 -1.315 13.908 1.00 26.41 47 PHE D C 1
ATOM 1528 O O . PHE B 2 47 ? 33.481 -2.257 13.991 1.00 24.88 47 PHE D O 1
ATOM 1536 N N . GLN B 2 48 ? 34.929 -0.832 14.955 1.00 26.03 48 GLN D N 1
ATOM 1537 C CA . GLN B 2 48 ? 34.533 -1.099 16.331 1.00 26.00 48 GLN D CA 1
ATOM 1538 C C . GLN B 2 48 ? 33.670 0.097 16.792 1.00 25.67 48 GLN D C 1
ATOM 1539 O O . GLN B 2 48 ? 33.676 1.157 16.185 1.00 25.08 48 GLN D O 1
ATOM 1545 N N . VAL B 2 49 ? 32.980 -0.081 17.907 1.00 26.99 49 VAL D N 1
ATOM 1546 C CA . VAL B 2 49 ? 32.201 0.983 18.513 1.00 26.62 49 VAL D CA 1
ATOM 1547 C C . VAL B 2 49 ? 32.800 1.235 19.893 1.00 27.40 49 VAL D C 1
ATOM 1548 O O . VAL B 2 49 ? 33.116 0.285 20.629 1.00 28.47 49 VAL D O 1
ATOM 1552 N N . ALA B 2 50 ? 32.960 2.515 20.224 1.00 27.51 50 ALA D N 1
ATOM 1553 C CA . ALA B 2 50 ? 33.337 2.949 21.547 1.00 26.81 50 ALA D CA 1
ATOM 1554 C C . ALA B 2 50 ? 32.175 3.738 22.123 1.00 26.77 50 ALA D C 1
ATOM 1555 O O . ALA B 2 50 ? 31.4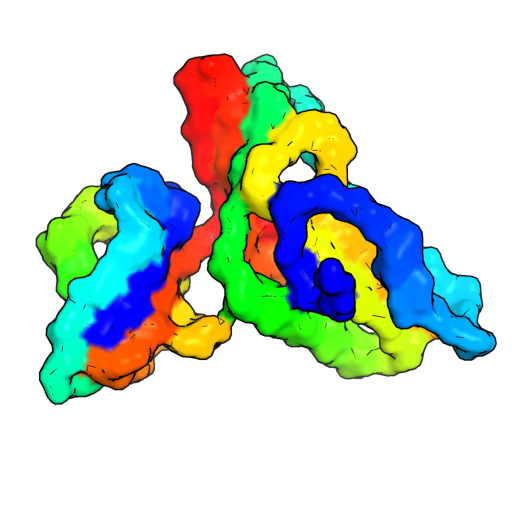64 4.500 21.406 1.00 26.15 50 ALA D O 1
ATOM 1557 N N . VAL B 2 51 ? 31.953 3.530 23.411 1.00 26.62 51 VAL D N 1
ATOM 1558 C CA . VAL B 2 51 ? 30.936 4.289 24.141 1.00 26.44 51 VAL D CA 1
ATOM 1559 C C . VAL B 2 51 ? 31.641 4.938 25.307 1.00 26.38 51 VAL D C 1
ATOM 1560 O O . VAL B 2 51 ? 32.309 4.270 26.094 1.00 25.84 51 VAL D O 1
ATOM 1564 N N . ASN B 2 52 ? 31.510 6.236 25.413 1.00 25.88 52 ASN D N 1
ATOM 1565 C CA . ASN B 2 52 ? 32.243 7.001 26.420 1.00 25.97 52 ASN D CA 1
ATOM 1566 C C . ASN B 2 52 ? 33.710 6.617 26.485 1.00 25.76 52 ASN D C 1
ATOM 1567 O O . ASN B 2 52 ? 34.273 6.470 27.570 1.00 24.75 52 ASN D O 1
ATOM 1572 N N . GLU B 2 53 ? 34.317 6.503 25.298 1.00 24.97 53 GLU D N 1
ATOM 1573 C CA . GLU B 2 53 ? 35.751 6.351 25.122 1.00 24.64 53 GLU D CA 1
ATOM 1574 C C . GLU B 2 53 ? 36.241 4.995 25.582 1.00 24.86 53 GLU D C 1
ATOM 1575 O O . GLU B 2 53 ? 37.411 4.840 25.891 1.00 23.84 53 GLU D O 1
ATOM 1581 N N . GLU B 2 54 ? 35.361 3.997 25.593 1.00 24.96 54 GLU D N 1
ATOM 1582 C CA . GLU B 2 54 ? 35.785 2.613 25.855 1.00 25.54 54 GLU D CA 1
ATOM 1583 C C . GLU B 2 54 ? 35.217 1.706 24.785 1.00 25.52 54 GLU D C 1
ATOM 1584 O O . GLU B 2 54 ? 34.037 1.833 24.431 1.00 26.04 54 GLU D O 1
ATOM 1590 N N . PHE B 2 55 ? 36.022 0.785 24.265 1.00 25.45 55 PHE D N 1
ATOM 1591 C CA . PHE B 2 55 ? 35.501 -0.165 23.306 1.00 25.39 55 PHE D CA 1
ATOM 1592 C C . PHE B 2 55 ? 34.383 -0.989 23.930 1.00 25.99 55 PHE D C 1
ATOM 1593 O O . PHE B 2 55 ? 34.521 -1.448 25.049 1.00 23.76 55 PHE D O 1
ATOM 1601 N N . VAL B 2 56 ? 33.322 -1.232 23.154 1.00 26.13 56 VAL D N 1
ATOM 1602 C CA . VAL B 2 56 ? 32.178 -2.021 23.597 1.00 25.83 56 VAL D CA 1
ATOM 1603 C C . VAL B 2 56 ? 31.897 -3.149 22.603 1.00 26.55 56 VAL D C 1
ATOM 1604 O O . VAL B 2 56 ? 32.411 -3.138 21.488 1.00 26.82 56 VAL D O 1
ATOM 1608 N N . GLN B 2 57 ? 31.021 -4.061 22.999 1.00 25.43 57 GLN D N 1
ATOM 1609 C CA . GLN B 2 57 ? 30.543 -5.117 22.125 1.00 25.13 57 GLN D CA 1
ATOM 1610 C C . GLN B 2 57 ? 29.094 -4.913 21.726 1.00 25.53 57 GLN D C 1
ATOM 1611 O O . GLN B 2 57 ? 28.387 -4.072 22.293 1.00 26.73 57 GLN D O 1
ATOM 1617 N N . LYS B 2 58 ? 28.631 -5.704 20.777 1.00 24.55 58 LYS D N 1
ATOM 1618 C CA . LYS B 2 58 ? 27.282 -5.527 20.235 1.00 25.41 58 LYS D CA 1
ATOM 1619 C C . LYS B 2 58 ? 26.148 -5.752 21.266 1.00 25.43 58 LYS D C 1
ATOM 1620 O O . LYS B 2 58 ? 25.050 -5.227 21.105 1.00 25.77 58 LYS D O 1
ATOM 1626 N N . SER B 2 59 ? 26.443 -6.531 22.303 1.00 24.98 59 SER D N 1
ATOM 1627 C CA . SER B 2 59 ? 25.509 -6.834 23.382 1.00 25.13 59 SER D CA 1
ATOM 1628 C C . SER B 2 59 ? 25.485 -5.797 24.500 1.00 25.88 59 SER D C 1
ATOM 1629 O O . SER B 2 59 ? 24.689 -5.945 25.424 1.00 27.08 59 SER D O 1
ATOM 1632 N N . ASP B 2 60 ? 26.340 -4.781 24.445 1.00 25.55 60 ASP D N 1
ATOM 1633 C CA . ASP B 2 60 ? 26.347 -3.753 25.449 1.00 26.44 60 ASP D CA 1
ATOM 1634 C C . ASP B 2 60 ? 25.199 -2.763 25.196 1.00 26.38 60 ASP D C 1
ATOM 1635 O O . ASP B 2 60 ? 24.563 -2.755 24.111 1.00 24.54 60 ASP D O 1
ATOM 1640 N N . PHE B 2 61 ? 24.981 -1.904 26.192 1.00 26.23 61 PHE D N 1
ATOM 1641 C CA . PHE B 2 61 ? 23.912 -0.915 26.148 1.00 26.61 61 PHE D CA 1
ATOM 1642 C C . PHE B 2 61 ? 24.465 0.473 25.996 1.00 26.60 61 PHE D C 1
ATOM 1643 O O . PHE B 2 61 ? 25.515 0.833 26.569 1.00 27.56 61 PHE D O 1
ATOM 1651 N N . ILE B 2 62 ? 23.739 1.296 25.275 1.00 26.41 62 ILE D N 1
ATOM 1652 C CA . ILE B 2 62 ? 24.074 2.722 25.171 1.00 26.16 62 ILE D CA 1
ATOM 1653 C C . ILE B 2 62 ? 22.998 3.512 25.929 1.00 25.98 62 ILE D C 1
ATOM 1654 O O . ILE B 2 62 ? 21.833 3.341 25.647 1.00 25.28 62 ILE D O 1
ATOM 1659 N N . GLN B 2 63 ? 23.394 4.387 26.858 1.00 26.29 63 GLN D N 1
ATOM 1660 C CA . GLN B 2 63 ? 22.454 5.240 27.554 1.00 27.23 63 GLN D CA 1
ATOM 1661 C C . GLN B 2 63 ? 22.174 6.513 26.750 1.00 27.16 63 GLN D C 1
ATOM 1662 O O . GLN B 2 63 ? 23.037 7.000 25.996 1.00 27.65 63 GLN D O 1
ATOM 1668 N N . PRO B 2 64 ? 20.964 7.046 26.882 1.00 27.00 64 PRO D N 1
ATOM 1669 C CA . PRO B 2 64 ? 20.530 8.192 26.090 1.00 27.21 64 PRO D CA 1
ATOM 1670 C C . PRO B 2 64 ? 21.536 9.336 25.930 1.00 27.69 64 PRO D C 1
ATOM 1671 O O . PRO B 2 64 ? 21.590 9.999 24.864 1.00 28.68 64 PRO D O 1
ATOM 1675 N N . ASN B 2 65 ? 22.333 9.587 26.962 1.00 27.39 65 ASN D N 1
ATOM 1676 C CA . ASN B 2 65 ? 23.258 10.716 26.911 1.00 27.00 65 ASN D CA 1
ATOM 1677 C C . ASN B 2 65 ? 24.699 10.326 26.684 1.00 26.28 65 ASN D C 1
ATOM 1678 O O . ASN B 2 65 ? 25.602 11.154 26.836 1.00 25.46 65 ASN D O 1
ATOM 1683 N N . ASP B 2 66 ? 24.923 9.090 26.278 1.00 25.25 66 ASP D N 1
ATOM 1684 C CA . ASP B 2 66 ? 26.276 8.637 25.942 1.00 25.90 66 ASP D CA 1
ATOM 1685 C C . ASP B 2 66 ? 26.865 9.256 24.658 1.00 25.35 66 ASP D C 1
ATOM 1686 O O . ASP B 2 66 ? 26.147 9.721 23.776 1.00 24.29 66 ASP D O 1
ATOM 1691 N N . THR B 2 67 ? 28.193 9.276 24.588 1.00 25.39 67 THR D N 1
ATOM 1692 C CA . THR B 2 67 ? 28.897 9.550 23.357 1.00 25.43 67 THR D CA 1
ATOM 1693 C C . THR B 2 67 ? 29.333 8.236 22.709 1.00 26.54 67 THR D C 1
ATOM 1694 O O . THR B 2 67 ? 30.022 7.441 23.348 1.00 27.23 67 THR D O 1
ATOM 1698 N N . VAL B 2 68 ? 28.963 8.027 21.440 1.00 25.65 68 VAL D N 1
ATOM 1699 C CA . VAL B 2 68 ? 29.248 6.775 20.731 1.00 26.55 68 VAL D CA 1
ATOM 1700 C C . VAL B 2 68 ? 30.120 7.143 19.566 1.00 26.43 68 VAL D C 1
ATOM 1701 O O . VAL B 2 68 ? 29.801 8.098 18.858 1.00 25.12 68 VAL D O 1
ATOM 1705 N N . ALA B 2 69 ? 31.224 6.413 19.375 1.00 26.70 69 ALA D N 1
ATOM 1706 C CA . ALA B 2 69 ? 32.162 6.688 18.257 1.00 26.07 69 ALA D CA 1
ATOM 1707 C C . ALA B 2 69 ? 32.379 5.440 17.402 1.00 26.53 69 ALA D C 1
ATOM 1708 O O . ALA B 2 69 ? 32.479 4.346 17.932 1.00 26.97 69 ALA D O 1
ATOM 1710 N N . LEU B 2 70 ? 32.390 5.612 16.083 1.00 26.68 70 LEU D N 1
ATOM 1711 C CA . LEU B 2 70 ? 32.735 4.539 15.156 1.00 27.02 70 LEU D CA 1
ATOM 1712 C C . LEU B 2 70 ? 34.253 4.622 14.876 1.00 26.97 70 LEU D C 1
ATOM 1713 O O . LEU B 2 70 ? 34.749 5.646 14.432 1.00 27.05 70 LEU D O 1
ATOM 1718 N N . ILE B 2 71 ? 34.948 3.521 15.160 1.00 27.67 71 ILE D N 1
ATOM 1719 C CA . ILE B 2 71 ? 36.397 3.414 15.111 1.00 27.51 71 ILE D CA 1
ATOM 1720 C C . ILE B 2 71 ? 36.770 2.425 14.009 1.00 28.09 71 ILE D C 1
ATOM 1721 O O . ILE B 2 71 ? 36.797 1.207 14.224 1.00 26.94 71 ILE D O 1
ATOM 1726 N N . PRO B 2 72 ? 37.088 2.937 12.822 1.00 27.72 72 PRO D N 1
ATOM 1727 C CA . PRO B 2 72 ? 37.565 2.048 11.767 1.00 27.98 72 PRO D CA 1
ATOM 1728 C C . PRO B 2 72 ? 38.919 1.451 12.099 1.00 26.93 72 PRO D C 1
ATOM 1729 O O . PRO B 2 72 ? 39.520 1.817 13.128 1.00 27.48 72 PRO D O 1
ATOM 1733 N N . PRO B 2 73 ? 39.383 0.507 11.280 1.00 28.02 73 PRO D N 1
ATOM 1734 C CA . PRO B 2 73 ? 40.648 -0.164 11.580 1.00 27.63 73 PRO D CA 1
ATOM 1735 C C . PRO B 2 73 ? 41.768 0.876 11.709 1.00 26.67 73 PRO D C 1
ATOM 1736 O O . PRO B 2 73 ? 41.920 1.741 10.862 1.00 27.66 73 PRO D O 1
ATOM 1740 N N . VAL B 2 74 ? 42.500 0.823 12.797 1.00 26.14 74 VAL D N 1
ATOM 1741 C CA . VAL B 2 74 ? 43.415 1.911 13.136 1.00 26.20 74 VAL D CA 1
ATOM 1742 C C . VAL B 2 74 ? 44.707 1.815 12.339 1.00 25.77 74 VAL D C 1
ATOM 1743 O O . VAL B 2 74 ? 45.087 0.741 11.911 1.00 24.17 74 VAL D O 1
ATOM 1747 N N . SER B 2 75 ? 45.357 2.947 12.107 1.00 25.33 75 SER D N 1
ATOM 1748 C CA . SER B 2 75 ? 46.546 3.020 11.237 1.00 25.68 75 SER D CA 1
ATOM 1749 C C . SER B 2 75 ? 47.511 4.125 11.738 1.00 26.39 75 SER D C 1
ATOM 1750 O O . SER B 2 75 ? 48.215 4.783 10.949 1.00 25.76 75 SER D O 1
ATOM 1753 N N . GLY B 2 76 ? 47.565 4.301 13.065 1.00 25.90 76 GLY D N 1
ATOM 1754 C CA . GLY B 2 76 ? 48.552 5.167 13.658 1.00 26.47 76 GLY D CA 1
ATOM 1755 C C . GLY B 2 76 ? 49.922 4.536 13.764 1.00 27.24 76 GLY D C 1
ATOM 1756 O O . GLY B 2 76 ? 50.093 3.335 13.508 1.00 25.72 76 GLY D O 1
ATOM 1757 N N . GLY B 2 77 ? 50.905 5.352 14.147 1.00 27.07 77 GLY D N 1
ATOM 1758 C CA . GLY B 2 77 ? 52.205 4.862 14.514 1.00 28.54 77 GLY D CA 1
ATOM 1759 C C . GLY B 2 77 ? 53.185 4.882 13.366 1.00 30.46 77 GLY D C 1
ATOM 1760 O O . GLY B 2 77 ? 52.825 5.241 12.238 1.00 31.71 77 GLY D O 1
#

B-factor: mean 27.92, std 5.02, range [13.44, 74.85]

Sequence (214 aa):
HMKQFEIVIEPIQTEQYREFTINEYQGAVVVFTGHVREWTKGVKTEYLEYEAYIPMAEKKLAQIGDEINEKWPGTITSIVHRIGPLQISDIAVLIAVSSPHRKDAYRANEYAIERIKEIVPIWKKEIWEDGSKWQGHMKVLYFAEIKDILQKAQEDIVLEQALTVQQFEDLLFERYPQINNKKFQVAVNEEFVQKSDFIQPNDTVALIPPVSGG

Nearest PDB structures (foldseek):
  2q5w-assembly1_E  TM=1.007E+00  e=4.596E-30  Staphylococcus aureus
  2qie-assembly2_H  TM=9.817E-01  e=9.428E-25  Staphylococcus aureus
  8hlg-assembly1_B  TM=9.618E-01  e=3.118E-14  Deinococcus radiodurans R1 = ATCC 13939 = DSM 20539
  4ap8-assembly1_A  TM=8.856E-01  e=9.796E-14  Homo sapiens
  7l2a-assembly1_B  TM=8.610E-01  e=3.427E-12  Burkholderia multivorans ATCC 17616

Radius of gyration: 18.96 Å; Cα contacts (8 Å, |Δi|>4): 461; chains: 2; bounding box: 57×30×47 Å

Solvent-accessible surface area: 11598 Å² total; per-residue (Å²): 209,52,93,65,26,8,18,14,114,97,78,17,115,52,125,60,2,98,116,87,0,88,63,172,173,27,67,17,46,27,45,73,42,11,89,8,177,33,156,58,93,81,82,102,5,77,68,9,58,11,28,11,8,68,60,0,0,27,108,26,0,34,64,0,9,101,35,1,85,142,116,49,98,43,12,52,6,0,0,0,0,25,22,10,67,0,94,58,74,37,31,3,0,0,0,0,0,0,2,58,146,173,131,48,0,127,123,0,5,104,40,0,20,91,52,0,108,108,30,0,0,0,2,50,42,6,25,75,139,137,26,53,137,32,45,43,193,12,74,0,26,2,24,2,66,2,64,60,54,13,165,74,51,96,28,92,19,141,31,184,137,36,28,42,1,74,92,1,13,75,61,6,58,146,116,22,78,102,0,76,142,75,161,32,94,5,0,13,74,39,98,61,40,116,118,84,52,133,0,91,32,146,18,39,0,0,0,1,11,50,9,11,4,20

Foldseek 3Di:
DDDLFFEAAPFDDAPVNQVVFDDPLWDDKDKDFDFAAFDPDPFTFAWKFKDAPTVQLSVQLVVLQVVLCVVPPQKGKGKYAYGGIGGGGGTGIMIMITHSDHPSNVVSRVSSVVSSLPDGGMWMWTDGDPDIGIDDD/DKEAEDDPRCVLVVHGIDADADPFKDFLLRVLVVVCVVCVVCNPADWFKDKQRHTDDRGDIHGRPIYIYTGGDDDDD

Secondary structure (DSSP, 8-state):
-EEE--HHHHHHHT-SEEE---SS-EEHHHHHHHHHHH-GGGTT---EEEETTEEE-TTSEE-TT-EEEEEPSP---/---SEEEESSPP--HHHHHHH--TT--EEEEEEEEPPS-SSSSPEEEEEEEE-HHHHHHHHHHHHHHHHHHSTT-EEEEEEE-EEE-TT-EEEEEEEEESSHHHHHHHHHHHHHHHHHH--EEEEEEETTEEEE---